Protein AF-A0A7V3RNM1-F1 (afdb_monomer)

Foldseek 3Di:
DDDDDDDDDDDDDDDDDDPPPPDDDDDDDDDDDDDDDDDDDDDDDDDDDDDDDDDDDDDDDDDDDDDDDDDDDDDDDDDDDDDDDDDDDDDDDDDDDPPPPCPVPPPCVVQADADPQRQKAKAFWAADPVVRWIKGQRDDQPDDDQLNRMATEDDDDDDPPDDGGFIKMFGFHFDPPVDSHSYTYTHTPDMDTDDD

pLDDT: mean 70.14, std 22.61, range [38.34, 98.62]

Mean predicted aligned error: 21.68 Å

Solvent-accessible surface area (backbone atoms only — not comparable to full-atom values): 13885 Å² total; per-residue (Å²): 139,84,81,90,78,89,78,88,77,91,80,87,79,91,81,85,78,83,81,81,79,84,83,79,84,91,79,81,90,81,88,83,91,84,82,86,80,90,79,89,84,86,87,87,83,89,86,87,87,86,82,87,91,79,88,82,88,78,87,82,77,87,79,84,81,83,80,88,78,89,77,80,78,86,81,81,84,82,80,82,84,89,80,85,84,87,82,93,78,92,87,76,86,73,79,84,66,82,67,80,79,75,74,69,74,67,61,70,70,82,48,35,37,65,45,99,83,43,46,31,41,22,11,38,29,39,68,41,79,91,76,74,40,42,32,36,38,27,42,60,94,89,54,91,44,100,35,63,28,33,32,31,58,38,84,70,80,85,56,94,85,67,54,67,74,38,31,31,41,36,33,37,38,62,52,65,77,87,56,89,50,61,52,39,44,27,43,46,76,46,77,45,78,53,78,132

Sequence (196 aa):
MRRFLLRLGTGGSLLTALLACGCQHDRCCRSKCYAPATVAKAAPPASSSRPTLAAETPVHVLEDRPSAASSPAPVVSTTAPSGPANPEWSAGSPPSLPGPHQDAQAPALDRFGHDPNYHWLMGILDYSRIQGAWLLRYVPFEENDRYGGCVTLVGFTPSTSLKPGQSVRVEGELIDPESRQLRPAFQVRNIRIVGS

Structure (mmCIF, N/CA/C/O 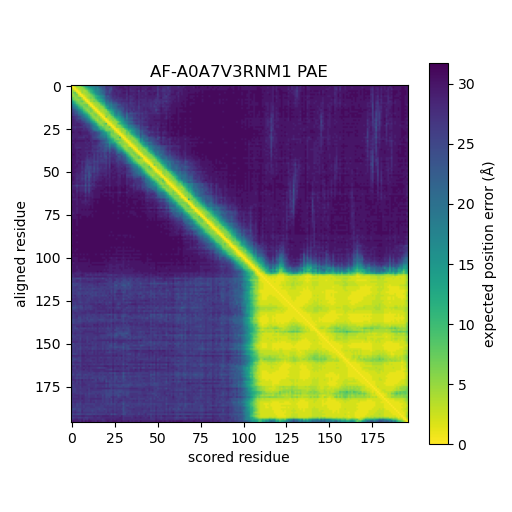backbone):
data_AF-A0A7V3RNM1-F1
#
_entry.id   AF-A0A7V3RNM1-F1
#
loop_
_atom_site.group_PDB
_atom_site.id
_atom_site.type_symbol
_atom_site.label_atom_id
_atom_site.label_alt_id
_atom_site.label_comp_id
_atom_site.label_asym_id
_atom_site.label_entity_id
_atom_site.label_seq_id
_atom_site.pdbx_PDB_ins_code
_atom_site.Cartn_x
_atom_site.Cartn_y
_atom_site.Cartn_z
_atom_site.occupancy
_atom_site.B_iso_or_equiv
_atom_site.auth_seq_id
_atom_site.auth_comp_id
_atom_site.auth_asym_id
_atom_site.auth_atom_id
_atom_site.pdbx_PDB_model_num
ATOM 1 N N . MET A 1 1 ? -48.626 1.963 0.327 1.00 41.72 1 MET A N 1
ATOM 2 C CA . MET A 1 1 ? -49.039 3.179 -0.416 1.00 41.72 1 MET A CA 1
ATOM 3 C C . MET A 1 1 ? -47.767 3.999 -0.607 1.00 41.72 1 MET A C 1
ATOM 5 O O . MET A 1 1 ? -47.144 4.268 0.397 1.00 41.72 1 MET A O 1
ATOM 9 N N . ARG A 1 2 ? -47.213 4.328 -1.772 1.00 45.28 2 ARG A N 1
ATOM 10 C CA . ARG A 1 2 ? -47.668 4.421 -3.161 1.00 45.28 2 ARG A CA 1
ATOM 11 C C . ARG A 1 2 ? -46.588 3.822 -4.079 1.00 45.28 2 ARG A C 1
ATOM 13 O O . ARG A 1 2 ? -45.415 3.796 -3.736 1.00 45.28 2 ARG A O 1
ATOM 20 N N . ARG A 1 3 ? -47.052 3.304 -5.211 1.00 43.59 3 ARG A N 1
ATOM 21 C CA . ARG A 1 3 ? -46.302 2.694 -6.316 1.00 43.59 3 ARG A CA 1
ATOM 22 C C . ARG A 1 3 ? -45.914 3.766 -7.355 1.00 43.59 3 ARG A C 1
ATOM 24 O O . ARG A 1 3 ? -46.482 4.853 -7.300 1.00 43.59 3 ARG A O 1
ATOM 31 N N . PHE A 1 4 ? -45.126 3.340 -8.358 1.00 43.44 4 PHE A N 1
ATOM 32 C CA . PHE A 1 4 ? -44.998 3.898 -9.725 1.00 43.44 4 PHE A CA 1
ATOM 33 C C . PHE A 1 4 ? -44.070 5.133 -9.858 1.00 43.44 4 PHE A C 1
ATOM 35 O O . PHE A 1 4 ? -44.213 6.077 -9.101 1.00 43.44 4 PHE A O 1
ATOM 42 N N . LEU A 1 5 ? -43.073 5.216 -10.755 1.00 53.66 5 LEU A N 1
ATOM 43 C CA . LEU A 1 5 ? -42.876 4.633 -12.091 1.00 53.66 5 LEU A CA 1
ATOM 44 C C . LEU A 1 5 ? -41.388 4.396 -12.418 1.00 53.66 5 LEU A C 1
ATOM 46 O O . LEU A 1 5 ? -40.521 5.187 -12.059 1.00 53.66 5 LEU A O 1
ATOM 50 N N . LEU A 1 6 ? -41.154 3.341 -13.202 1.00 48.25 6 LEU A N 1
ATOM 51 C CA . LEU A 1 6 ? -39.955 3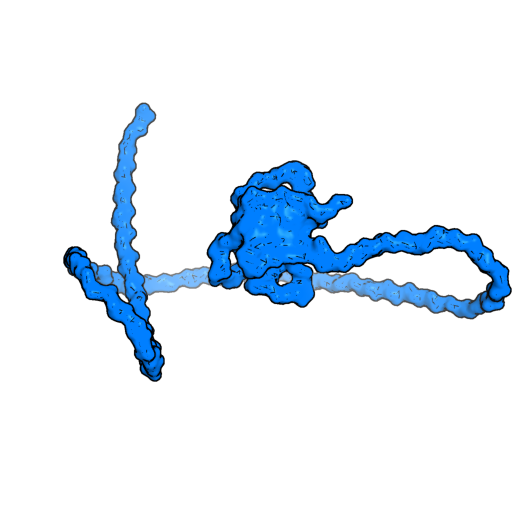.117 -14.001 1.00 48.25 6 LEU A CA 1
ATOM 52 C C . LEU A 1 6 ? -39.662 4.307 -14.930 1.00 48.25 6 LEU A C 1
ATOM 54 O O . LEU A 1 6 ? -40.573 4.814 -15.587 1.00 48.25 6 LEU A O 1
ATOM 58 N N . ARG A 1 7 ? -38.377 4.613 -15.129 1.00 48.81 7 ARG A N 1
ATOM 59 C CA . ARG A 1 7 ? -37.872 5.015 -16.447 1.00 48.81 7 ARG A CA 1
ATOM 60 C C . ARG A 1 7 ? -36.566 4.292 -16.753 1.00 48.81 7 ARG A C 1
ATOM 62 O O . ARG A 1 7 ? -35.533 4.556 -16.151 1.00 48.81 7 ARG A O 1
ATOM 69 N N . LEU A 1 8 ? -36.669 3.368 -17.708 1.00 49.03 8 LEU A N 1
ATOM 70 C CA . LEU A 1 8 ? -35.559 2.898 -18.520 1.00 49.03 8 LEU A CA 1
ATOM 71 C C . LEU A 1 8 ? -34.961 4.102 -19.259 1.00 49.03 8 LEU A C 1
ATOM 73 O O . LEU A 1 8 ? -35.694 4.877 -19.873 1.00 49.03 8 LEU A O 1
ATOM 77 N N . GLY A 1 9 ? -33.639 4.221 -19.217 1.00 43.94 9 GLY A N 1
ATOM 78 C CA . GLY A 1 9 ? -32.860 5.143 -20.035 1.00 43.94 9 GLY A CA 1
ATOM 79 C C . GLY A 1 9 ? -31.732 4.381 -20.713 1.00 43.94 9 GLY A C 1
ATOM 80 O O . GLY A 1 9 ? -30.590 4.432 -20.277 1.00 43.94 9 GLY A O 1
ATOM 81 N N . THR A 1 10 ? -32.073 3.626 -21.753 1.00 48.94 10 THR A N 1
ATOM 82 C CA . THR A 1 10 ? -31.135 3.130 -22.763 1.00 48.94 10 THR A CA 1
ATOM 83 C C . THR A 1 10 ? -30.496 4.321 -23.475 1.00 48.94 10 THR A C 1
ATOM 85 O O . THR A 1 10 ? -31.189 5.056 -24.173 1.00 48.94 10 THR A O 1
ATOM 88 N N . GLY A 1 11 ? -29.187 4.506 -23.309 1.00 43.88 11 GLY A N 1
ATOM 89 C CA . GLY A 1 11 ? -28.401 5.506 -24.029 1.00 43.88 11 GLY A CA 1
ATOM 90 C C . GLY A 1 11 ? -27.101 4.886 -24.514 1.00 43.88 11 GLY A C 1
ATOM 91 O O . GLY A 1 11 ? -26.111 4.875 -23.792 1.00 43.88 11 GLY A O 1
ATOM 92 N N . GLY A 1 12 ? -27.140 4.304 -25.713 1.00 45.62 12 GLY A N 1
ATOM 93 C CA . GLY A 1 12 ? -25.973 3.778 -26.409 1.00 45.62 12 GLY A CA 1
ATOM 94 C C . GLY A 1 12 ? -25.236 4.849 -27.215 1.00 45.62 12 GLY A C 1
ATOM 95 O O . GLY A 1 12 ? -25.855 5.780 -27.723 1.00 45.62 12 GLY A O 1
ATOM 96 N N . SER A 1 13 ? -23.921 4.663 -27.343 1.00 43.69 13 SER A N 1
ATOM 97 C CA . SER A 1 13 ? -23.036 4.973 -28.489 1.00 43.69 13 SER A CA 1
ATOM 98 C C . SER A 1 13 ? -21.603 5.000 -27.939 1.00 43.69 13 SER A C 1
ATOM 100 O O . SER A 1 13 ? -21.283 5.865 -27.136 1.00 43.69 13 SER A O 1
ATOM 102 N N . LEU A 1 14 ? -20.742 3.994 -28.130 1.00 50.12 14 LEU A N 1
ATOM 103 C CA . LEU A 1 14 ? -20.122 3.549 -29.388 1.00 50.12 14 LEU A CA 1
ATOM 104 C C . LEU A 1 14 ? -19.594 4.723 -30.224 1.00 50.12 14 LEU A C 1
ATOM 106 O O . LEU A 1 14 ? -20.293 5.252 -31.080 1.00 50.12 14 LEU A O 1
ATOM 110 N N . LEU A 1 15 ? -18.324 5.076 -30.001 1.00 48.88 15 LEU A N 1
ATOM 111 C CA . LEU A 1 15 ? -17.476 5.651 -31.041 1.00 48.88 15 LEU A CA 1
ATOM 112 C C . LEU A 1 15 ? -16.075 5.040 -30.971 1.00 48.88 15 LEU A C 1
ATOM 114 O O . LEU A 1 15 ? -15.208 5.389 -30.176 1.00 48.88 15 LEU A O 1
ATOM 118 N N . THR A 1 16 ? -15.962 4.047 -31.837 1.00 46.50 16 THR A N 1
ATOM 119 C CA . THR A 1 16 ? -14.815 3.327 -32.359 1.00 46.50 16 THR A CA 1
ATOM 120 C C . THR A 1 16 ? -13.693 4.280 -32.780 1.00 46.50 16 THR A C 1
ATOM 122 O O . THR A 1 16 ? -13.819 4.991 -33.775 1.00 46.50 16 THR A O 1
ATOM 125 N N . ALA A 1 17 ? -12.571 4.264 -32.060 1.00 52.72 17 ALA A N 1
ATOM 126 C CA . ALA A 1 17 ? -11.312 4.799 -32.567 1.00 52.72 17 ALA A CA 1
ATOM 127 C C . ALA A 1 17 ? -10.632 3.714 -33.415 1.00 52.72 17 ALA A C 1
ATOM 129 O O . ALA A 1 17 ? -10.288 2.638 -32.924 1.00 52.72 17 ALA A O 1
ATOM 130 N N . LEU A 1 18 ? -10.489 3.993 -34.709 1.00 51.34 18 LEU A N 1
ATOM 131 C CA . LEU A 1 18 ? -9.767 3.169 -35.671 1.00 51.34 18 LEU A CA 1
ATOM 132 C C . LEU A 1 18 ? -8.273 3.162 -35.317 1.00 51.34 18 LEU A C 1
ATOM 134 O O . LEU A 1 18 ? -7.573 4.149 -35.534 1.00 51.34 18 LEU A O 1
ATOM 138 N N . LEU A 1 19 ? -7.782 2.032 -34.801 1.00 50.75 19 LEU A N 1
ATOM 139 C CA . LEU A 1 19 ? -6.358 1.715 -34.814 1.00 50.75 19 LEU A CA 1
ATOM 140 C C . LEU A 1 19 ? -5.928 1.458 -36.264 1.00 50.75 19 LEU A C 1
ATOM 142 O O . LEU A 1 19 ? -6.180 0.390 -36.819 1.00 50.75 19 LEU A O 1
ATOM 146 N N . ALA A 1 20 ? -5.231 2.419 -36.863 1.00 46.47 20 ALA A N 1
ATOM 147 C CA . ALA A 1 20 ? -4.352 2.143 -37.990 1.00 46.47 20 ALA A CA 1
ATOM 148 C C . ALA A 1 20 ? -3.056 1.530 -37.437 1.00 46.47 20 ALA A C 1
ATOM 150 O O . ALA A 1 20 ? -2.146 2.229 -36.996 1.00 46.47 20 ALA A O 1
ATOM 151 N N . CYS A 1 21 ? -3.003 0.200 -37.410 1.00 38.34 21 CYS A N 1
ATOM 152 C CA . CYS A 1 21 ? -1.793 -0.554 -37.118 1.00 38.34 21 CYS A CA 1
ATOM 153 C C . CYS A 1 21 ? -0.909 -0.558 -38.375 1.00 38.34 21 CYS A C 1
ATOM 155 O O . CYS A 1 21 ? -1.099 -1.357 -39.290 1.00 38.34 21 CYS A O 1
ATOM 157 N N . GLY A 1 22 ? 0.032 0.382 -38.441 1.00 40.38 22 GLY A N 1
ATOM 158 C CA . GLY A 1 22 ? 1.125 0.357 -39.407 1.00 40.38 22 GLY A CA 1
ATOM 159 C C . GLY A 1 22 ? 2.206 -0.624 -38.958 1.00 40.38 22 GLY A C 1
ATOM 160 O O . GLY A 1 22 ? 3.227 -0.204 -38.426 1.00 40.38 22 GLY A O 1
ATOM 161 N N . CYS A 1 23 ? 1.991 -1.924 -39.163 1.00 45.34 23 CYS A N 1
ATOM 162 C CA . CYS A 1 23 ? 3.063 -2.918 -39.115 1.00 45.34 23 CYS A CA 1
ATOM 163 C C . CYS A 1 23 ? 3.576 -3.147 -40.540 1.00 45.34 23 CYS A C 1
ATOM 165 O O . CYS A 1 23 ? 3.007 -3.931 -41.296 1.00 45.34 23 CYS A O 1
ATOM 167 N N . GLN A 1 24 ? 4.649 -2.450 -40.908 1.00 58.34 24 GLN A N 1
ATOM 168 C CA . GLN A 1 24 ? 5.464 -2.779 -42.077 1.00 58.34 24 GLN A CA 1
ATOM 169 C C . GLN A 1 24 ? 6.865 -3.190 -41.622 1.00 58.34 24 GLN A C 1
ATOM 171 O O . GLN A 1 24 ? 7.434 -2.551 -40.739 1.00 58.34 24 GLN A O 1
ATOM 176 N N . HIS A 1 25 ? 7.395 -4.204 -42.314 1.00 48.12 25 HIS A N 1
ATOM 177 C CA . HIS A 1 25 ? 8.658 -4.935 -42.131 1.00 48.12 25 HIS A CA 1
ATOM 178 C C . HIS A 1 25 ? 8.507 -6.181 -41.247 1.00 48.12 25 HIS A C 1
ATOM 180 O O . HIS A 1 25 ? 8.558 -6.116 -40.026 1.00 48.12 25 HIS A O 1
ATOM 186 N N . ASP A 1 26 ? 8.111 -7.331 -41.800 1.00 45.38 26 ASP A N 1
ATOM 187 C CA . ASP A 1 26 ? 8.791 -8.131 -42.842 1.00 45.38 26 ASP A CA 1
ATOM 188 C C . ASP A 1 26 ? 10.141 -8.662 -42.341 1.00 45.38 26 ASP A C 1
ATOM 190 O O . ASP A 1 26 ? 11.185 -8.036 -42.520 1.00 45.38 26 ASP A O 1
ATOM 194 N N . ARG A 1 27 ? 10.088 -9.806 -41.643 1.00 49.00 27 ARG A N 1
ATOM 195 C CA . ARG A 1 27 ? 10.984 -10.947 -41.878 1.00 49.00 27 ARG A CA 1
ATOM 196 C C . ARG A 1 27 ? 10.607 -12.161 -41.025 1.00 49.00 27 ARG A C 1
ATOM 198 O O . ARG A 1 27 ? 10.573 -12.108 -39.804 1.00 49.00 27 ARG A O 1
ATOM 205 N N . CYS A 1 28 ? 10.448 -13.270 -41.743 1.00 48.62 28 CYS A N 1
ATOM 206 C CA . CYS A 1 28 ? 10.585 -14.665 -41.320 1.00 48.62 28 CYS A CA 1
ATOM 207 C C . CYS A 1 28 ? 9.537 -15.220 -40.344 1.00 48.62 28 CYS A C 1
ATOM 209 O O . CYS A 1 28 ? 9.661 -15.137 -39.132 1.00 48.62 28 CYS A O 1
ATOM 211 N N . CYS A 1 29 ? 8.462 -15.834 -40.846 1.00 49.53 29 CYS A N 1
ATOM 212 C CA . CYS A 1 29 ? 8.454 -17.228 -41.329 1.00 49.53 29 CYS A CA 1
ATOM 213 C C . CYS A 1 29 ? 9.118 -18.221 -40.359 1.00 49.53 29 CYS A C 1
ATOM 215 O O . CYS A 1 29 ? 10.329 -18.407 -40.410 1.00 49.53 29 CYS A O 1
ATOM 217 N N . ARG A 1 30 ? 8.317 -19.012 -39.637 1.00 48.28 30 ARG A N 1
ATOM 218 C CA . ARG A 1 30 ? 7.966 -20.369 -40.097 1.00 48.28 30 ARG A CA 1
ATOM 219 C C . ARG A 1 30 ? 7.044 -21.095 -39.113 1.00 48.28 30 ARG A C 1
ATOM 221 O O . ARG A 1 30 ? 7.393 -21.345 -37.971 1.00 48.28 30 ARG A O 1
ATOM 228 N N . SER A 1 31 ? 5.929 -21.549 -39.678 1.00 45.12 31 SER A N 1
ATOM 229 C CA . SER A 1 31 ? 5.393 -22.899 -39.493 1.00 45.12 31 SER A CA 1
ATOM 230 C C . SER A 1 31 ? 4.897 -23.300 -38.101 1.00 45.12 31 SER A C 1
ATOM 232 O O . SER A 1 31 ? 5.613 -23.952 -37.351 1.00 45.12 31 SER A O 1
ATOM 234 N N . LYS A 1 32 ? 3.581 -23.200 -37.889 1.00 47.34 32 LYS A N 1
ATOM 235 C CA . LYS A 1 32 ? 2.716 -24.361 -38.166 1.00 47.34 32 LYS A CA 1
ATOM 236 C C . LYS A 1 32 ? 1.246 -23.958 -38.231 1.00 47.34 32 LYS A C 1
ATOM 238 O O . LYS A 1 32 ? 0.677 -23.431 -37.286 1.00 47.34 32 LYS A O 1
ATOM 243 N N . CYS A 1 33 ? 0.665 -24.213 -39.393 1.00 45.38 33 CYS A N 1
ATOM 244 C CA . CYS A 1 33 ? -0.751 -24.105 -39.680 1.00 45.38 33 CYS A CA 1
ATOM 245 C C . CYS A 1 33 ? -1.537 -25.123 -38.845 1.00 45.38 33 CYS A C 1
ATOM 247 O O . CYS A 1 33 ? -1.190 -26.300 -38.871 1.00 45.38 33 CYS A O 1
ATOM 249 N N . TYR A 1 34 ? -2.620 -24.688 -38.203 1.00 44.62 34 TYR A N 1
ATOM 250 C CA . TYR A 1 34 ? -3.845 -25.479 -38.088 1.00 44.62 34 TYR A CA 1
ATOM 251 C C . TYR A 1 34 ? -5.043 -24.521 -38.000 1.00 44.62 34 TYR A C 1
ATOM 253 O O . TYR A 1 34 ? -5.247 -23.819 -37.017 1.00 44.62 34 TYR A O 1
ATOM 261 N N . ALA A 1 35 ? -5.802 -24.484 -39.086 1.00 43.47 35 ALA A N 1
ATOM 262 C CA . ALA A 1 35 ? -7.201 -24.074 -39.187 1.00 43.47 35 ALA A CA 1
ATOM 263 C C . ALA A 1 35 ? -7.881 -25.187 -40.023 1.00 43.47 35 ALA A C 1
ATOM 265 O O . ALA A 1 35 ? -7.138 -25.932 -40.676 1.00 43.47 35 ALA A O 1
ATOM 266 N N . PRO A 1 36 ? -9.221 -25.327 -40.091 1.00 61.25 36 PRO A N 1
ATOM 267 C CA . PRO A 1 36 ? -10.268 -24.353 -39.748 1.00 61.25 36 PRO A CA 1
ATOM 268 C C . PRO A 1 36 ? -11.412 -24.997 -38.906 1.00 61.25 36 PRO A C 1
ATOM 270 O O . PRO A 1 36 ? -11.316 -26.154 -38.520 1.00 61.25 36 PRO A O 1
ATOM 273 N N . ALA A 1 37 ? -12.470 -24.307 -38.470 1.00 46.19 37 ALA A N 1
ATOM 274 C CA . ALA A 1 37 ? -13.642 -24.008 -39.295 1.00 46.19 37 ALA A CA 1
ATOM 275 C C . ALA A 1 37 ? -14.649 -23.092 -38.556 1.00 46.19 37 ALA A C 1
ATOM 277 O O . ALA A 1 37 ? -15.153 -23.435 -37.495 1.00 46.19 37 ALA A O 1
ATOM 278 N N . THR A 1 38 ? -14.900 -21.930 -39.176 1.00 48.00 38 THR A N 1
ATOM 279 C CA . THR A 1 38 ? -16.204 -21.301 -39.504 1.00 48.00 38 THR A CA 1
ATOM 280 C C . THR A 1 38 ? -17.401 -21.392 -38.549 1.00 48.00 38 THR A C 1
ATOM 282 O O . THR A 1 38 ? -17.855 -22.478 -38.221 1.00 48.00 38 THR A O 1
ATOM 285 N N . VAL A 1 39 ? -18.037 -20.233 -38.306 1.00 49.66 39 VAL A N 1
ATOM 286 C CA . VAL A 1 39 ? -19.359 -19.780 -38.834 1.00 49.66 39 VAL A CA 1
ATOM 287 C C . VAL A 1 39 ? -19.640 -18.398 -38.189 1.00 49.66 39 VAL A C 1
ATOM 289 O O . VAL A 1 39 ? -19.562 -18.275 -36.976 1.00 49.66 39 VAL A O 1
ATOM 292 N N . ALA A 1 40 ? -19.623 -17.294 -38.960 1.00 48.41 40 ALA A N 1
ATOM 293 C CA . ALA A 1 40 ? -20.784 -16.510 -39.454 1.00 48.41 40 ALA A CA 1
ATOM 294 C C . ALA A 1 40 ? -21.611 -15.830 -38.323 1.00 48.41 40 ALA A C 1
ATOM 296 O O . ALA A 1 40 ? -21.797 -16.419 -37.277 1.00 48.41 40 ALA A O 1
ATOM 297 N N . LYS A 1 41 ? -22.232 -14.646 -38.413 1.00 42.59 41 LYS A N 1
ATOM 298 C CA . LYS A 1 41 ? -22.523 -13.664 -39.469 1.00 42.59 41 LYS A CA 1
ATOM 299 C C . LYS A 1 41 ? -23.336 -12.520 -38.808 1.00 42.59 41 LYS A C 1
ATOM 301 O O . LYS A 1 41 ? -24.047 -12.764 -37.843 1.00 42.59 41 LYS A O 1
ATOM 306 N N . ALA A 1 42 ? -23.310 -11.351 -39.456 1.00 42.22 42 ALA A N 1
ATOM 307 C CA . ALA A 1 42 ? -24.289 -10.247 -39.454 1.00 42.22 42 ALA A CA 1
ATOM 308 C C . ALA A 1 42 ? -24.147 -9.057 -38.479 1.00 42.22 42 ALA A C 1
ATOM 310 O O . ALA A 1 42 ? -24.090 -9.178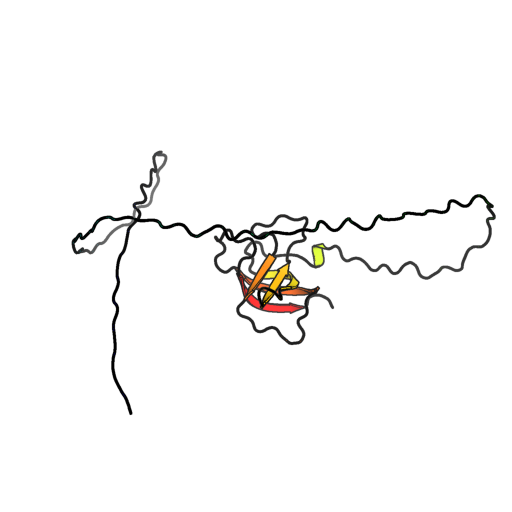 -37.262 1.00 42.22 42 ALA A O 1
ATOM 311 N N . ALA A 1 43 ? -24.172 -7.888 -39.130 1.00 47.66 43 ALA A N 1
ATOM 312 C CA . ALA A 1 43 ? -24.224 -6.513 -38.646 1.00 47.66 43 ALA A CA 1
ATOM 313 C C . ALA A 1 43 ? -25.657 -6.038 -38.321 1.00 47.66 43 ALA A C 1
ATOM 315 O O . ALA A 1 43 ? -26.626 -6.747 -38.604 1.00 47.66 43 ALA A O 1
ATOM 316 N N . PRO A 1 44 ? -25.796 -4.776 -37.874 1.00 61.19 44 PRO A N 1
ATOM 317 C CA . PRO A 1 44 ? -26.778 -3.877 -38.490 1.00 61.19 44 PRO A CA 1
ATOM 318 C C . PRO A 1 44 ? -26.238 -2.452 -38.794 1.00 61.19 44 PRO A C 1
ATOM 320 O O . PRO A 1 44 ? -25.121 -2.117 -38.392 1.00 61.19 44 PRO A O 1
ATOM 323 N N . PRO A 1 45 ? -27.003 -1.626 -39.547 1.00 55.25 45 PRO A N 1
ATOM 324 C CA . PRO A 1 45 ? -26.548 -0.367 -40.146 1.00 55.25 45 PRO A CA 1
ATOM 325 C C . PRO A 1 45 ? -26.874 0.921 -39.354 1.00 55.25 45 PRO A C 1
ATOM 327 O O . PRO A 1 45 ? -27.689 0.936 -38.439 1.00 55.25 45 PRO A O 1
ATOM 330 N N . ALA A 1 46 ? -26.197 1.985 -39.807 1.00 47.91 46 ALA A N 1
ATOM 331 C CA . ALA A 1 46 ? -26.338 3.442 -39.652 1.00 47.91 46 AL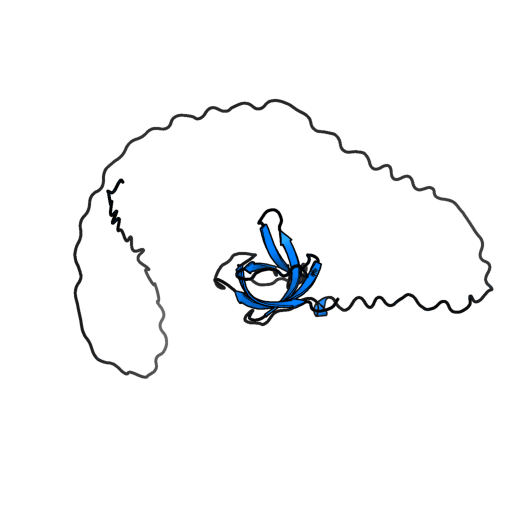A A CA 1
ATOM 332 C C . ALA A 1 46 ? -27.613 4.053 -39.025 1.00 47.91 46 ALA A C 1
ATOM 334 O O . ALA A 1 46 ? -28.720 3.657 -39.366 1.00 47.91 46 ALA A O 1
ATOM 335 N N . SER A 1 47 ? -27.459 5.183 -38.312 1.00 57.69 47 SER A N 1
ATOM 336 C CA . SER A 1 47 ? -27.980 6.477 -38.803 1.00 57.69 47 SER A CA 1
ATOM 337 C C . SER A 1 47 ? -27.477 7.690 -38.006 1.00 57.69 47 SER A C 1
ATOM 339 O O . SER A 1 47 ? -27.209 7.626 -36.812 1.00 57.69 47 SER A O 1
ATOM 341 N N . SER A 1 48 ? -27.355 8.790 -38.741 1.00 50.94 48 SER A N 1
ATOM 342 C CA . SER A 1 48 ? -26.808 10.104 -38.412 1.00 50.94 48 SER A CA 1
ATOM 343 C C . SER A 1 48 ? -27.873 11.028 -37.816 1.00 50.94 48 SER A C 1
ATOM 345 O O . SER A 1 48 ? -29.021 10.968 -38.249 1.00 50.94 48 SER A O 1
ATOM 347 N N . SER A 1 49 ? -27.499 11.929 -36.901 1.00 55.84 49 SER A N 1
ATOM 348 C CA . SER A 1 49 ? -28.182 13.217 -36.673 1.00 55.84 49 SER A CA 1
ATOM 349 C C . SER A 1 49 ? -27.305 14.161 -35.845 1.00 55.84 49 SER A C 1
ATOM 351 O O . SER A 1 49 ? -27.023 13.913 -34.676 1.00 55.84 49 SER A O 1
ATOM 353 N N . ARG A 1 50 ? -26.897 15.260 -36.479 1.00 50.12 50 ARG A N 1
ATOM 354 C CA . ARG A 1 50 ? -26.173 16.419 -35.940 1.00 50.12 50 ARG A CA 1
ATOM 355 C C . ARG A 1 50 ? -27.149 17.604 -35.871 1.00 50.12 50 ARG A C 1
ATOM 357 O O . ARG A 1 50 ? -27.912 17.778 -36.818 1.00 50.12 50 ARG A O 1
ATOM 364 N N . PRO A 1 51 ? -27.095 18.437 -34.823 1.00 55.53 51 PRO A N 1
ATOM 365 C CA . PRO A 1 51 ? -27.219 19.899 -34.991 1.00 55.53 51 PRO A CA 1
ATOM 366 C C . PRO A 1 51 ? -26.076 20.622 -34.233 1.00 55.53 51 PRO A C 1
ATOM 368 O O . PRO A 1 51 ? -25.712 20.211 -33.138 1.00 55.53 51 PRO A O 1
ATOM 371 N N . THR A 1 52 ? -25.282 21.514 -34.845 1.00 42.00 52 THR A N 1
ATOM 372 C CA . THR A 1 52 ? -25.521 22.961 -35.111 1.00 42.00 52 THR A CA 1
ATOM 373 C C . THR A 1 52 ? -25.649 23.765 -33.804 1.00 42.00 52 THR A C 1
ATOM 375 O O . THR A 1 52 ? -26.646 23.630 -33.114 1.00 42.00 52 THR A O 1
ATOM 378 N N . LEU A 1 53 ? -24.566 24.376 -33.301 1.00 47.84 53 LEU A N 1
ATOM 379 C CA . LEU A 1 53 ? -24.065 25.752 -33.546 1.00 47.84 53 LEU A CA 1
ATOM 380 C C . LEU A 1 53 ? -24.841 26.856 -32.790 1.00 47.84 53 LEU A C 1
ATOM 382 O O . LEU A 1 53 ? -25.960 27.168 -33.176 1.00 47.84 53 LEU A O 1
ATOM 386 N N . ALA A 1 54 ? -24.192 27.448 -31.776 1.00 46.28 54 ALA A N 1
ATOM 387 C CA . ALA A 1 54 ? -24.238 28.850 -31.293 1.00 46.28 54 ALA A CA 1
ATOM 388 C C . ALA A 1 54 ? -23.620 28.865 -29.872 1.00 46.28 54 ALA A C 1
ATOM 390 O O . ALA A 1 54 ? -23.965 28.011 -29.061 1.00 46.28 54 ALA A O 1
ATOM 391 N N . ALA A 1 55 ? -22.526 29.593 -29.606 1.00 46.91 55 ALA A N 1
ATOM 392 C CA . ALA A 1 55 ? -22.504 31.010 -29.194 1.00 46.91 55 ALA A CA 1
ATOM 393 C C . ALA A 1 55 ? -23.389 31.233 -27.945 1.00 46.91 55 ALA A C 1
ATOM 395 O O . ALA A 1 55 ? -24.541 30.834 -27.935 1.00 46.91 55 ALA A O 1
ATOM 396 N N . GLU A 1 56 ? -22.938 31.782 -26.824 1.00 49.12 56 GLU A N 1
ATOM 397 C CA . GLU A 1 56 ? -22.050 32.923 -26.635 1.00 49.12 56 GLU A CA 1
ATOM 398 C C . GLU A 1 56 ? -21.502 32.910 -25.196 1.00 49.12 56 GLU A C 1
ATOM 400 O O . GLU A 1 56 ? -22.130 32.401 -24.267 1.00 49.12 56 GLU A O 1
ATOM 405 N N . THR A 1 57 ? -20.326 33.499 -25.022 1.00 53.38 57 THR A N 1
ATOM 406 C CA . THR A 1 57 ? -19.685 33.816 -23.745 1.00 53.38 57 THR A CA 1
ATOM 407 C C . THR A 1 57 ? -20.437 34.943 -23.030 1.00 53.38 57 THR A C 1
ATOM 409 O O . THR A 1 57 ? -20.767 35.939 -23.670 1.00 53.38 57 THR A O 1
ATOM 412 N N . PRO A 1 58 ? -20.587 34.882 -21.696 1.00 51.94 58 PRO A N 1
ATOM 413 C CA . PRO A 1 58 ? -20.359 36.097 -20.915 1.00 51.94 58 PRO A CA 1
ATOM 414 C C . PRO A 1 58 ? -19.454 35.854 -19.699 1.00 51.94 58 PRO A C 1
ATOM 416 O O . PRO A 1 58 ? -19.779 35.107 -18.782 1.00 51.94 58 PRO A O 1
ATOM 419 N N . VAL A 1 59 ? -18.298 36.524 -19.743 1.00 51.50 59 VAL A N 1
ATOM 420 C CA . VAL A 1 59 ? -17.621 37.235 -18.643 1.00 51.50 59 VAL A CA 1
ATOM 421 C C . VAL A 1 59 ? -18.078 36.904 -17.215 1.00 51.50 59 VAL A C 1
ATOM 423 O O . VAL A 1 59 ? -19.058 37.456 -16.722 1.00 51.50 59 VAL A O 1
ATOM 426 N N . HIS A 1 60 ? -17.271 36.108 -16.505 1.00 53.91 60 HIS A N 1
ATOM 427 C CA . HIS A 1 60 ? -17.217 36.182 -15.048 1.00 53.91 60 HIS A CA 1
ATOM 428 C C . HIS A 1 60 ? -16.130 37.168 -14.620 1.00 53.91 60 HIS A C 1
ATOM 430 O O . HIS A 1 60 ? -14.958 37.060 -14.977 1.00 53.91 60 HIS A O 1
ATOM 436 N N . VAL A 1 61 ? -16.626 38.162 -13.896 1.00 52.41 61 VAL A N 1
ATOM 437 C CA . VAL A 1 61 ? -15.989 39.334 -13.313 1.00 52.41 61 VAL A CA 1
ATOM 438 C C . VAL A 1 61 ? -14.786 38.948 -12.448 1.00 52.41 61 VAL A C 1
ATOM 440 O O . VAL A 1 61 ? -14.865 38.024 -11.640 1.00 52.41 61 VAL A O 1
ATOM 443 N N . LEU A 1 62 ? -13.679 39.680 -12.627 1.00 51.69 62 LEU A N 1
ATOM 444 C CA . LEU A 1 62 ? -12.588 39.748 -11.658 1.00 51.69 62 LEU A CA 1
ATOM 445 C C . LEU A 1 62 ? -13.150 40.292 -10.339 1.00 51.69 62 LEU A C 1
ATOM 447 O O . LEU A 1 62 ? -13.444 41.482 -10.254 1.00 51.69 62 LEU A O 1
ATOM 451 N N . GLU A 1 63 ? -13.261 39.444 -9.318 1.00 51.91 63 GLU A N 1
ATOM 452 C CA . GLU A 1 63 ? -13.378 39.921 -7.942 1.00 51.91 63 GLU A CA 1
ATOM 453 C C . GLU A 1 63 ? -11.961 40.163 -7.407 1.00 51.91 63 GLU A C 1
ATOM 455 O O . GLU A 1 63 ? -11.178 39.244 -7.144 1.00 51.91 63 GLU A O 1
ATOM 460 N N . ASP A 1 64 ? -11.644 41.448 -7.332 1.00 42.84 64 ASP A N 1
ATOM 461 C CA . ASP A 1 64 ? -10.472 42.053 -6.726 1.00 42.84 64 ASP A CA 1
ATOM 462 C C . ASP A 1 64 ? -10.362 41.625 -5.251 1.00 42.84 64 ASP A C 1
ATOM 464 O O . ASP A 1 64 ? -11.235 41.919 -4.432 1.00 42.84 64 ASP A O 1
ATOM 468 N N . ARG A 1 65 ? -9.292 40.904 -4.895 1.00 57.12 65 ARG A N 1
ATOM 469 C CA . ARG A 1 65 ? -8.903 40.706 -3.494 1.00 57.12 65 ARG A CA 1
ATOM 470 C C . ARG A 1 65 ? -7.729 41.631 -3.190 1.00 57.12 65 ARG A C 1
ATOM 472 O O . ARG A 1 65 ? -6.590 41.262 -3.489 1.00 57.12 65 ARG A O 1
ATOM 479 N N . PRO A 1 66 ? -7.957 42.783 -2.547 1.00 51.06 66 PRO A N 1
ATOM 480 C CA . PRO A 1 66 ? -6.867 43.573 -2.030 1.00 51.06 66 PRO A CA 1
ATOM 481 C C . PRO A 1 66 ? -6.392 43.028 -0.681 1.00 51.06 66 PRO A C 1
ATOM 483 O O . PRO A 1 66 ? -7.143 42.467 0.118 1.00 51.06 66 PRO A O 1
ATOM 486 N N . SER A 1 67 ? -5.131 43.354 -0.415 1.00 49.06 67 SER A N 1
ATOM 487 C CA . SER A 1 67 ? -4.567 43.597 0.911 1.00 49.06 67 SER A CA 1
ATOM 488 C C . SER A 1 67 ? -3.747 42.470 1.547 1.00 49.06 67 SER A C 1
ATOM 490 O O . SER A 1 67 ? -4.240 41.564 2.213 1.00 49.06 67 SER A O 1
ATOM 492 N N . ALA A 1 68 ? -2.440 42.619 1.313 1.00 46.28 68 ALA A N 1
ATOM 493 C CA . ALA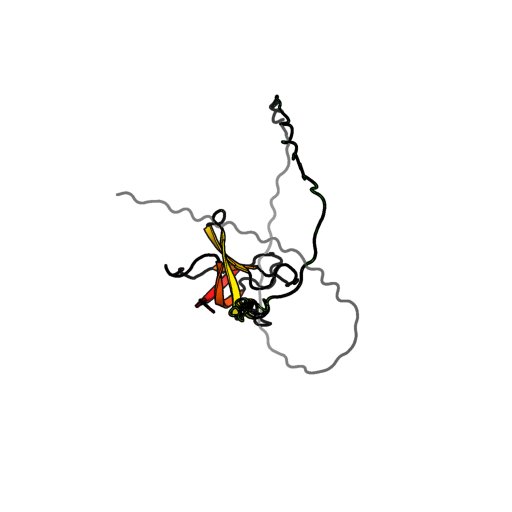 A 1 68 ? -1.428 42.862 2.339 1.00 46.28 68 ALA A CA 1
ATOM 494 C C . ALA A 1 68 ? -1.343 41.870 3.509 1.00 46.28 68 ALA A C 1
ATOM 496 O O . ALA A 1 68 ? -2.165 41.859 4.415 1.00 46.28 68 ALA A O 1
ATOM 497 N N . ALA A 1 69 ? -0.226 41.152 3.588 1.00 51.62 69 ALA A N 1
ATOM 498 C CA . ALA A 1 69 ? 0.950 41.651 4.304 1.00 51.62 69 ALA A CA 1
ATOM 499 C C . ALA A 1 69 ? 1.997 40.532 4.354 1.00 51.62 69 ALA A C 1
ATOM 501 O O . ALA A 1 69 ? 1.798 39.490 4.976 1.00 51.62 69 ALA A O 1
ATOM 502 N N . SER A 1 70 ? 3.122 40.760 3.681 1.00 50.81 70 SER A N 1
ATOM 503 C CA . SER A 1 70 ? 4.331 39.963 3.842 1.00 50.81 70 SER A CA 1
ATOM 504 C C . SER A 1 70 ? 4.804 40.077 5.288 1.00 50.81 70 SER A C 1
ATOM 506 O O . SER A 1 70 ? 5.217 41.149 5.724 1.00 50.81 70 SER A O 1
ATOM 508 N N . SER A 1 71 ? 4.735 38.980 6.037 1.00 57.59 71 SER A N 1
ATOM 509 C CA . SER A 1 71 ? 5.337 38.894 7.364 1.00 57.59 71 SER A CA 1
ATOM 510 C C . SER A 1 71 ? 6.850 38.686 7.203 1.00 57.59 71 SER A C 1
ATOM 512 O O . SER A 1 71 ? 7.245 37.711 6.558 1.00 57.59 71 SER A O 1
ATOM 514 N N . PRO A 1 72 ? 7.716 39.563 7.740 1.00 55.44 72 PRO A N 1
ATOM 515 C CA . PRO A 1 72 ? 9.155 39.329 7.731 1.00 55.44 72 PRO A CA 1
ATOM 516 C C . PRO A 1 72 ? 9.525 38.178 8.678 1.00 55.44 72 PRO A C 1
ATOM 518 O O . PRO A 1 72 ? 8.966 38.031 9.766 1.00 55.44 72 PRO A O 1
ATOM 521 N N . ALA A 1 73 ? 10.460 37.346 8.219 1.00 60.59 73 ALA A N 1
ATOM 522 C CA . ALA A 1 73 ? 10.991 36.183 8.918 1.00 60.59 73 ALA A CA 1
ATOM 523 C C . ALA A 1 73 ? 11.668 36.556 10.254 1.00 60.59 73 ALA A C 1
ATOM 525 O O . ALA A 1 73 ? 12.327 37.597 10.330 1.00 60.59 73 ALA A O 1
ATOM 526 N N . PRO A 1 74 ? 11.587 35.705 11.295 1.00 63.31 74 PRO A N 1
ATOM 527 C CA . PRO A 1 74 ? 12.416 35.866 12.479 1.00 63.31 74 PRO A CA 1
ATOM 528 C C . PRO A 1 74 ? 13.879 35.548 12.139 1.00 63.31 74 PRO A C 1
ATOM 530 O O . PRO A 1 74 ? 14.229 34.443 11.727 1.00 63.31 74 PRO A O 1
ATOM 533 N N . VAL A 1 75 ? 14.728 36.558 12.311 1.00 62.09 75 VAL A N 1
ATOM 534 C CA . VAL A 1 75 ? 16.190 36.475 12.274 1.00 62.09 75 VAL A CA 1
ATOM 535 C C . VAL A 1 75 ? 16.698 35.478 13.318 1.00 62.09 75 VAL A C 1
ATOM 537 O O . VAL A 1 75 ? 16.422 35.599 14.510 1.00 62.09 75 VAL A O 1
ATOM 540 N N . VAL A 1 76 ? 17.456 34.489 12.848 1.00 53.22 76 VAL A N 1
ATOM 541 C CA . VAL A 1 76 ? 18.185 33.523 13.672 1.00 53.22 76 VAL A CA 1
ATOM 542 C C . VAL A 1 76 ? 19.397 34.229 14.281 1.00 53.22 76 VAL A C 1
ATOM 544 O O . VAL A 1 76 ? 20.396 34.459 13.602 1.00 53.22 76 VAL A O 1
ATOM 547 N N . SER A 1 77 ? 19.326 34.561 15.567 1.00 58.00 77 SER A N 1
ATOM 548 C CA . SER A 1 77 ? 20.495 35.000 16.333 1.00 58.00 77 SER A CA 1
ATOM 549 C C . SER A 1 77 ? 21.320 33.781 16.737 1.00 58.00 77 SER A C 1
ATOM 551 O O . SER A 1 77 ? 21.016 33.098 17.712 1.00 58.00 77 SER A O 1
ATOM 553 N N . THR A 1 78 ? 22.364 33.500 15.957 1.00 48.47 78 THR A N 1
ATOM 554 C CA . THR A 1 78 ? 23.450 32.597 16.352 1.00 48.47 78 THR A CA 1
ATOM 555 C C . THR A 1 78 ? 24.442 33.400 17.182 1.00 48.47 78 THR A C 1
ATOM 557 O O . THR A 1 78 ? 25.173 34.225 16.639 1.00 48.47 78 THR A O 1
ATOM 560 N N . THR A 1 79 ? 24.478 33.159 18.490 1.00 49.19 79 THR A N 1
ATOM 561 C CA . THR A 1 79 ? 25.501 33.728 19.374 1.00 49.19 79 THR A CA 1
ATOM 562 C C . THR A 1 79 ? 26.316 32.583 19.959 1.00 49.19 79 THR A C 1
ATOM 564 O O . THR A 1 79 ? 25.880 31.900 20.882 1.00 49.19 79 THR A O 1
ATOM 567 N N . ALA A 1 80 ? 27.494 32.354 19.384 1.00 56.59 80 ALA A N 1
ATOM 568 C CA . ALA A 1 80 ? 28.520 31.482 19.938 1.00 56.59 80 ALA A CA 1
ATOM 569 C C . ALA A 1 80 ? 29.413 32.295 20.892 1.00 56.59 80 ALA A C 1
ATOM 571 O O . ALA A 1 80 ? 29.923 33.340 20.482 1.00 56.59 80 ALA A O 1
ATOM 572 N N . PRO A 1 81 ? 29.655 31.839 22.130 1.00 61.75 81 PRO A N 1
ATOM 573 C CA . PRO A 1 81 ? 30.772 32.316 22.927 1.00 61.75 81 PRO A CA 1
ATOM 574 C C . PRO A 1 81 ? 31.976 31.383 22.756 1.00 61.75 81 PRO A C 1
ATOM 576 O O . PRO A 1 81 ? 31.963 30.229 23.182 1.00 61.75 81 PRO A O 1
ATOM 579 N N . SER A 1 82 ? 33.034 31.920 22.152 1.00 48.62 82 SER A N 1
ATOM 580 C CA . SER A 1 82 ? 34.389 31.371 22.205 1.00 48.62 82 SER A CA 1
ATOM 581 C C . SER A 1 82 ? 34.988 31.636 23.590 1.00 48.62 82 SER A C 1
ATOM 583 O O . SER A 1 82 ? 35.099 32.790 23.999 1.00 48.62 82 SER A O 1
ATOM 585 N N . GLY A 1 83 ? 35.392 30.582 24.300 1.00 49.00 83 GLY A N 1
ATOM 586 C CA . GLY A 1 83 ? 36.166 30.655 25.545 1.00 49.00 83 GLY A CA 1
ATOM 587 C C . GLY A 1 83 ? 37.534 29.971 25.381 1.00 49.00 83 GLY A C 1
ATOM 588 O O . GLY A 1 83 ? 37.585 28.927 24.726 1.00 49.00 83 GLY A O 1
ATOM 589 N N . PRO A 1 84 ? 38.639 30.530 25.920 1.00 57.31 84 PRO A N 1
ATOM 590 C CA . PRO A 1 84 ? 39.988 30.015 25.693 1.00 57.31 84 PRO A CA 1
ATOM 591 C C . PRO A 1 84 ? 40.525 29.092 26.811 1.00 57.31 84 PRO A C 1
ATOM 593 O O . PRO A 1 84 ? 40.262 29.301 27.988 1.00 57.31 84 PRO A O 1
ATOM 596 N N . ALA A 1 85 ? 41.378 28.157 26.371 1.00 47.59 85 ALA A N 1
ATOM 597 C CA . ALA A 1 85 ? 42.623 27.644 26.972 1.00 47.59 85 ALA A CA 1
ATOM 598 C C . ALA A 1 85 ? 42.653 26.828 28.299 1.00 47.59 85 ALA A C 1
ATOM 600 O O . ALA A 1 85 ? 42.606 27.389 29.387 1.00 47.59 85 ALA A O 1
ATOM 601 N N . ASN A 1 86 ? 43.034 25.543 28.116 1.00 49.91 86 ASN A N 1
ATOM 602 C CA . ASN A 1 86 ? 43.987 24.693 28.882 1.00 49.91 86 ASN A CA 1
ATOM 603 C C . ASN A 1 86 ? 43.618 24.189 30.308 1.00 49.91 86 ASN A C 1
ATOM 605 O O . ASN A 1 86 ? 42.811 24.833 30.966 1.00 49.91 86 ASN A O 1
ATOM 609 N N . PRO A 1 87 ? 44.233 23.100 30.854 1.00 52.88 87 PRO A N 1
ATOM 610 C CA . PRO A 1 87 ? 45.341 22.280 30.345 1.00 52.88 87 PRO A CA 1
ATOM 611 C C . PRO A 1 87 ? 45.149 20.746 30.352 1.00 52.88 87 PRO A C 1
ATOM 613 O O . PRO A 1 87 ? 44.289 20.168 31.009 1.00 52.88 87 PRO A O 1
ATOM 616 N N . GLU A 1 88 ? 46.051 20.115 29.608 1.00 60.19 88 GLU A N 1
ATOM 617 C CA . GLU A 1 88 ? 46.425 18.703 29.600 1.00 60.19 88 GLU A CA 1
ATOM 618 C C . GLU A 1 88 ? 46.854 18.195 30.993 1.00 60.19 88 GLU A C 1
ATOM 620 O O . GLU A 1 88 ? 47.788 18.721 31.596 1.00 60.19 88 GLU A O 1
ATOM 625 N N . TRP A 1 89 ? 46.195 17.142 31.491 1.00 45.12 89 TRP A N 1
ATOM 626 C CA . TRP A 1 89 ? 46.747 16.247 32.514 1.00 45.12 89 TRP A CA 1
ATOM 627 C C . TRP A 1 89 ? 46.196 14.830 32.320 1.00 45.12 89 TRP A C 1
ATOM 629 O O . TRP A 1 89 ? 45.039 14.530 32.612 1.00 45.12 89 TRP A O 1
ATOM 639 N N . SER A 1 90 ? 47.052 13.953 31.802 1.00 52.69 90 SER A N 1
ATOM 640 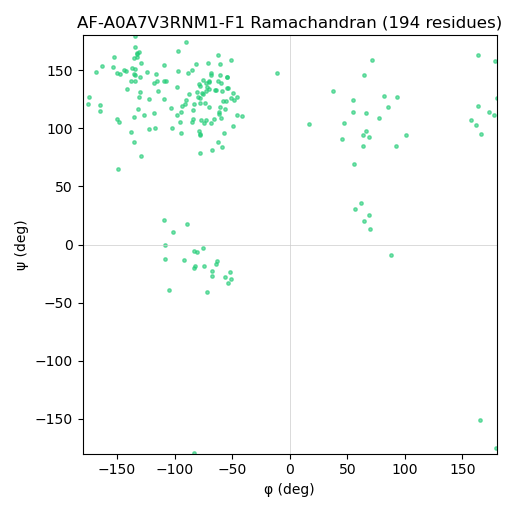C CA . SER A 1 90 ? 46.838 12.507 31.779 1.00 52.69 90 SER A CA 1
ATOM 641 C C . SER A 1 90 ? 47.001 11.929 33.184 1.00 52.69 90 SER A C 1
ATOM 643 O O . SER A 1 90 ? 48.010 12.201 33.825 1.00 52.69 90 SER A O 1
ATOM 645 N N . ALA A 1 91 ? 46.055 11.095 33.625 1.00 53.34 91 ALA A N 1
ATOM 646 C CA . ALA A 1 91 ? 46.284 9.815 34.317 1.00 53.34 91 ALA A CA 1
ATOM 647 C C . ALA A 1 91 ? 45.048 9.423 35.136 1.00 53.34 91 ALA A C 1
ATOM 649 O O . ALA A 1 91 ? 44.778 9.961 36.205 1.00 53.34 91 ALA A O 1
ATOM 650 N N . GLY A 1 92 ? 44.328 8.424 34.638 1.00 39.22 92 GLY A N 1
ATOM 651 C CA . GLY A 1 92 ? 43.251 7.761 35.356 1.00 39.22 92 GLY A CA 1
ATOM 652 C C . GLY A 1 92 ? 42.460 6.928 34.370 1.00 39.22 92 GLY A C 1
ATOM 653 O O . GLY A 1 92 ? 41.605 7.458 33.672 1.00 39.22 92 GLY A O 1
ATOM 654 N N . SER A 1 93 ? 42.785 5.640 34.254 1.00 58.81 93 SER A N 1
ATOM 655 C CA . SER A 1 93 ? 41.939 4.710 33.501 1.00 58.81 93 SER A CA 1
ATOM 656 C C . SER A 1 93 ? 40.559 4.685 34.166 1.00 58.81 93 SER A C 1
ATOM 658 O O . SER A 1 93 ? 40.491 4.321 35.343 1.00 58.81 93 SER A O 1
ATOM 660 N N . PRO A 1 94 ? 39.469 5.077 33.483 1.00 60.19 94 PRO A N 1
ATOM 661 C CA . PRO A 1 94 ? 38.143 4.871 34.032 1.00 60.19 94 PRO A CA 1
ATOM 662 C C . PRO A 1 94 ? 37.841 3.363 34.051 1.00 60.19 94 PRO A C 1
ATOM 664 O O . PRO A 1 94 ? 38.289 2.637 33.156 1.00 60.19 94 PRO A O 1
ATOM 667 N N . PRO A 1 95 ? 37.090 2.866 35.049 1.00 55.66 95 PRO A N 1
ATOM 668 C CA . PRO A 1 95 ? 36.565 1.508 35.009 1.00 55.66 95 PRO A CA 1
ATOM 669 C C . PRO A 1 95 ? 35.774 1.341 33.711 1.00 55.66 95 PRO A C 1
ATOM 671 O O . PRO A 1 95 ? 35.022 2.239 33.333 1.00 55.66 95 PRO A 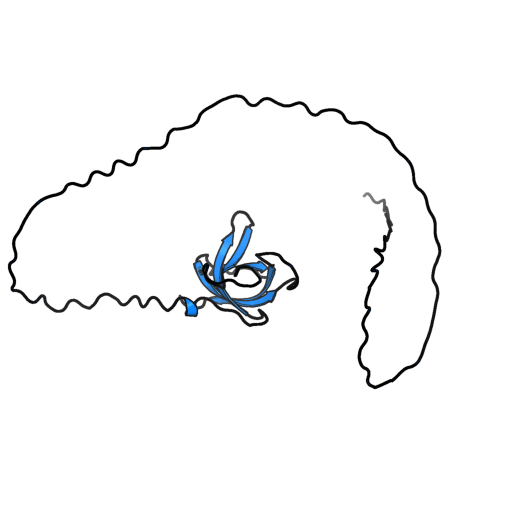O 1
ATOM 674 N N . SER A 1 96 ? 35.988 0.225 33.012 1.00 54.41 96 SER A N 1
ATOM 675 C CA . SER A 1 96 ? 35.317 -0.104 31.756 1.00 54.41 96 SER A CA 1
ATOM 676 C C . SER A 1 96 ? 33.809 0.092 31.900 1.00 54.41 96 SER A C 1
ATOM 678 O O . SER A 1 96 ? 33.115 -0.727 32.501 1.00 54.41 96 SER A O 1
ATOM 680 N N . LEU A 1 97 ? 33.314 1.208 31.366 1.00 60.66 97 LEU A N 1
ATOM 681 C CA . LEU A 1 97 ? 31.892 1.430 31.180 1.00 60.66 97 LEU A CA 1
ATOM 682 C C . LEU A 1 97 ? 31.382 0.316 30.254 1.00 60.66 97 LEU A C 1
ATOM 684 O O . LEU A 1 97 ? 32.082 -0.020 29.290 1.00 60.66 97 LEU A O 1
ATOM 688 N N . PRO A 1 98 ? 30.200 -0.274 30.515 1.00 55.62 98 PRO A N 1
ATOM 689 C CA . PRO A 1 98 ? 29.542 -1.099 29.514 1.00 55.62 98 PRO A CA 1
ATOM 690 C C . PRO A 1 98 ? 29.481 -0.276 28.227 1.00 55.62 98 PRO A C 1
ATOM 692 O O . PRO A 1 98 ? 29.092 0.894 28.252 1.00 55.62 98 PRO A O 1
ATOM 695 N N . GLY A 1 99 ? 29.998 -0.863 27.144 1.00 49.47 99 GLY A N 1
ATOM 696 C CA . GLY A 1 99 ? 30.159 -0.187 25.865 1.00 49.47 99 GLY A CA 1
ATOM 697 C C . GLY A 1 99 ? 28.859 0.479 25.414 1.00 49.47 99 GLY A C 1
ATOM 698 O O . GLY A 1 99 ? 27.782 0.088 25.876 1.00 49.47 99 GLY A O 1
ATOM 699 N N . PRO A 1 100 ? 28.943 1.481 24.520 1.00 55.50 100 PRO A N 1
ATOM 700 C CA . PRO A 1 100 ? 27.754 2.076 23.934 1.00 55.50 100 PRO A CA 1
ATOM 701 C C . PRO A 1 100 ? 26.869 0.933 23.464 1.00 55.50 100 PRO A C 1
ATOM 703 O O . PRO A 1 100 ? 27.345 0.045 22.750 1.00 55.50 100 PRO A O 1
ATOM 706 N N . HIS A 1 101 ? 25.626 0.926 23.953 1.00 52.16 101 HIS A N 1
ATOM 707 C CA . HIS A 1 101 ? 24.576 0.076 23.432 1.00 52.16 101 HIS A CA 1
ATOM 708 C C . HIS A 1 101 ? 24.725 0.110 21.918 1.00 52.16 101 HIS A C 1
ATOM 710 O O . HIS A 1 101 ? 24.535 1.148 21.282 1.00 52.16 101 HIS A O 1
ATOM 716 N N . GLN A 1 102 ? 25.151 -1.017 21.353 1.00 49.94 102 GLN A N 1
ATOM 717 C CA . GLN A 1 102 ? 24.916 -1.281 19.957 1.00 49.94 102 GLN A CA 1
ATOM 718 C C . GLN A 1 102 ? 23.404 -1.450 19.881 1.00 49.94 102 GLN A C 1
ATOM 720 O O . GLN A 1 102 ? 22.891 -2.566 19.884 1.00 49.94 102 GLN A O 1
ATOM 725 N N . ASP A 1 103 ? 22.687 -0.327 19.835 1.00 46.72 103 ASP A N 1
ATOM 726 C CA . ASP A 1 103 ? 21.493 -0.247 19.022 1.00 46.72 103 ASP A CA 1
ATOM 727 C C . ASP A 1 103 ? 22.007 -0.549 17.622 1.00 46.72 103 ASP A C 1
ATOM 729 O O . ASP A 1 103 ? 22.439 0.328 16.871 1.00 46.72 103 ASP A O 1
ATOM 733 N N . ALA A 1 104 ? 22.116 -1.849 17.345 1.00 52.84 104 ALA A N 1
ATOM 734 C CA . ALA A 1 104 ? 22.376 -2.383 16.041 1.00 52.84 104 ALA A CA 1
ATOM 735 C C . ALA A 1 104 ? 21.239 -1.821 15.208 1.00 52.84 104 ALA A C 1
ATOM 737 O O . ALA A 1 104 ? 20.109 -2.311 15.243 1.00 52.84 104 ALA A O 1
ATOM 738 N N . GLN A 1 105 ? 21.524 -0.710 14.536 1.00 47.84 105 GLN A N 1
ATOM 739 C CA . GLN A 1 105 ? 20.695 -0.184 13.486 1.00 47.84 105 GLN A CA 1
ATOM 740 C C . GLN A 1 105 ? 20.719 -1.281 12.437 1.00 47.84 105 GLN A C 1
ATOM 742 O O . GLN A 1 105 ? 21.634 -1.348 11.616 1.00 47.84 105 GLN A O 1
ATOM 747 N N . ALA A 1 106 ? 19.778 -2.222 12.582 1.00 51.88 106 ALA A N 1
ATOM 748 C CA . ALA A 1 106 ? 19.578 -3.310 11.654 1.00 51.88 106 ALA A CA 1
ATOM 749 C C . ALA A 1 106 ? 19.621 -2.669 10.267 1.00 51.88 106 ALA A C 1
ATOM 751 O O . ALA A 1 106 ? 18.967 -1.631 10.080 1.00 51.88 106 ALA A O 1
ATOM 752 N N . PRO A 1 107 ? 20.459 -3.182 9.351 1.00 54.69 107 PRO A N 1
ATOM 753 C CA . PRO A 1 107 ? 20.624 -2.564 8.048 1.00 54.69 107 PRO A CA 1
ATOM 754 C C . PRO A 1 107 ? 19.230 -2.327 7.468 1.00 54.69 107 PRO A C 1
ATOM 756 O O . PRO A 1 107 ? 18.391 -3.221 7.521 1.00 54.69 107 PRO A O 1
ATOM 759 N N . ALA A 1 108 ? 18.955 -1.111 6.981 1.00 56.03 108 ALA A N 1
ATOM 760 C CA . ALA A 1 108 ? 17.613 -0.695 6.550 1.00 56.03 108 ALA A CA 1
ATOM 761 C C . ALA A 1 108 ? 16.961 -1.681 5.555 1.00 56.03 108 ALA A C 1
ATOM 763 O O . ALA A 1 108 ? 15.740 -1.778 5.495 1.00 56.03 108 ALA A O 1
ATOM 764 N N . LEU A 1 109 ? 17.786 -2.462 4.852 1.00 58.97 109 LEU A N 1
ATOM 765 C CA . LEU A 1 109 ? 17.417 -3.605 4.017 1.00 58.97 109 LEU A CA 1
ATOM 766 C C . LEU A 1 109 ? 16.521 -4.648 4.700 1.00 58.97 109 LEU A C 1
ATOM 768 O O . LEU A 1 109 ? 15.725 -5.272 4.015 1.00 58.97 109 LEU A O 1
ATOM 772 N N . ASP A 1 110 ? 16.596 -4.829 6.018 1.00 77.62 110 ASP A N 1
ATOM 773 C CA . ASP A 1 110 ? 15.797 -5.854 6.707 1.00 77.62 110 ASP A CA 1
ATOM 774 C C . ASP A 1 110 ? 14.342 -5.410 6.966 1.00 77.62 110 ASP A C 1
ATOM 776 O O . ASP A 1 110 ? 13.507 -6.189 7.418 1.00 77.62 110 ASP A O 1
ATOM 780 N N . ARG A 1 111 ? 14.011 -4.141 6.680 1.00 89.62 111 ARG A N 1
ATOM 781 C CA . ARG A 1 111 ? 12.667 -3.565 6.888 1.00 89.62 111 ARG A CA 1
ATOM 782 C C . ARG A 1 111 ? 11.900 -3.307 5.594 1.00 89.62 111 ARG A C 1
ATOM 784 O O . ARG A 1 111 ? 10.702 -3.046 5.655 1.00 89.62 111 ARG A O 1
ATOM 791 N N . PHE A 1 112 ? 12.574 -3.367 4.448 1.00 95.38 112 PHE A N 1
ATOM 792 C CA . PHE A 1 112 ? 12.012 -3.072 3.133 1.00 95.38 112 PHE A CA 1
ATOM 793 C C . PHE A 1 112 ? 12.204 -4.262 2.196 1.00 95.38 112 PHE A C 1
ATOM 795 O O . PHE A 1 112 ? 13.172 -5.006 2.312 1.00 95.38 112 PHE A O 1
ATOM 802 N N . GLY A 1 113 ? 11.281 -4.455 1.263 1.00 95.25 113 GLY A N 1
ATOM 803 C CA . GLY A 1 113 ? 11.417 -5.485 0.244 1.00 95.25 113 GLY A CA 1
ATOM 804 C C . GLY A 1 113 ? 10.108 -5.804 -0.452 1.00 95.25 113 GLY A C 1
ATOM 805 O O . GLY A 1 113 ? 9.019 -5.506 0.038 1.00 95.25 113 GLY A O 1
ATOM 806 N N . HIS A 1 114 ? 10.209 -6.452 -1.603 1.00 96.88 114 HIS A N 1
ATOM 807 C CA . HIS A 1 114 ? 9.053 -6.937 -2.337 1.00 96.88 114 HIS A CA 1
ATOM 808 C C . HIS A 1 114 ? 9.411 -8.151 -3.192 1.00 96.88 114 HIS A C 1
ATOM 810 O O . HIS A 1 114 ? 10.573 -8.401 -3.514 1.00 96.88 114 HIS A O 1
ATOM 816 N N . ASP A 1 115 ? 8.385 -8.898 -3.582 1.00 96.31 115 ASP A N 1
ATOM 817 C CA . ASP A 1 115 ? 8.497 -9.892 -4.646 1.00 96.31 115 ASP A CA 1
ATOM 818 C C . ASP A 1 115 ? 8.726 -9.211 -6.009 1.00 96.31 115 ASP A C 1
ATOM 820 O O . ASP A 1 115 ? 8.139 -8.150 -6.245 1.00 96.31 115 ASP A O 1
ATOM 824 N N . PRO A 1 116 ? 9.462 -9.817 -6.960 1.00 94.56 116 PRO A N 1
ATOM 825 C CA . PRO A 1 116 ? 9.568 -9.294 -8.327 1.00 94.56 116 PRO A CA 1
ATOM 826 C C . PRO A 1 116 ? 8.216 -9.105 -9.036 1.00 94.56 116 PRO A C 1
ATOM 828 O O . PRO A 1 116 ? 8.089 -8.225 -9.883 1.00 94.56 116 PRO A O 1
ATOM 831 N N . ASN A 1 117 ? 7.199 -9.899 -8.678 1.00 95.44 117 ASN A N 1
ATOM 832 C CA . ASN A 1 117 ? 5.831 -9.781 -9.194 1.00 95.44 117 ASN A CA 1
ATOM 833 C C . ASN A 1 117 ? 4.885 -9.082 -8.202 1.00 95.44 117 ASN A C 1
ATOM 835 O O . ASN A 1 117 ? 3.669 -9.098 -8.386 1.00 95.44 117 ASN A O 1
ATOM 839 N N . TYR A 1 118 ? 5.425 -8.482 -7.137 1.00 96.75 118 TYR A N 1
ATOM 840 C CA . TYR A 1 118 ? 4.677 -7.767 -6.101 1.00 96.75 118 TYR A CA 1
ATOM 841 C C . TYR A 1 118 ? 3.597 -8.624 -5.408 1.00 96.75 118 TYR A C 1
ATOM 843 O O . TYR A 1 118 ? 2.587 -8.107 -4.944 1.00 96.75 118 TYR A O 1
ATOM 851 N N . HIS A 1 119 ? 3.786 -9.943 -5.287 1.00 98.00 119 HIS A N 1
ATOM 852 C CA . HIS A 1 119 ? 2.861 -10.803 -4.529 1.00 98.00 119 HIS A CA 1
ATOM 853 C C . HIS A 1 119 ? 2.975 -10.656 -3.006 1.00 98.00 119 HIS A C 1
ATOM 855 O O . HIS A 1 119 ? 2.068 -11.033 -2.255 1.00 98.00 119 HIS A O 1
ATOM 861 N N . TRP A 1 120 ? 4.088 -10.100 -2.540 1.00 97.88 120 TRP A N 1
ATOM 862 C CA . TRP A 1 120 ? 4.263 -9.656 -1.169 1.00 97.88 120 TRP A CA 1
ATOM 863 C C . TRP A 1 120 ? 5.107 -8.385 -1.140 1.00 97.88 120 TRP A C 1
ATOM 865 O O . TRP A 1 120 ? 5.970 -8.191 -1.995 1.00 97.88 120 TRP A O 1
ATOM 875 N N . LEU A 1 121 ? 4.851 -7.552 -0.137 1.00 98.12 121 LEU A N 1
ATOM 876 C CA . LEU A 1 121 ? 5.566 -6.318 0.166 1.00 98.12 121 LEU A CA 1
ATOM 877 C C . LEU A 1 121 ? 5.950 -6.333 1.646 1.00 98.12 121 LEU A C 1
ATOM 879 O O . LEU A 1 121 ? 5.190 -6.825 2.481 1.00 98.12 121 LEU A O 1
ATOM 883 N N . MET A 1 122 ? 7.105 -5.787 1.986 1.00 97.62 122 MET A N 1
ATOM 884 C CA . MET A 1 122 ? 7.569 -5.592 3.352 1.00 97.62 122 MET A CA 1
ATOM 885 C C . MET A 1 122 ? 8.028 -4.149 3.504 1.00 97.62 122 MET A C 1
ATOM 887 O O . MET A 1 122 ? 8.727 -3.631 2.637 1.00 97.62 122 MET A O 1
ATOM 891 N N . GLY A 1 123 ? 7.580 -3.474 4.556 1.00 96.94 123 GLY A N 1
ATOM 892 C CA . GLY A 1 123 ? 7.798 -2.042 4.657 1.00 96.94 123 GLY A CA 1
ATOM 893 C C . GLY A 1 123 ? 7.224 -1.394 5.899 1.00 96.94 123 GLY A C 1
ATOM 894 O O . GLY A 1 123 ? 6.649 -2.053 6.765 1.00 96.94 123 GLY A O 1
ATOM 895 N N . ILE A 1 124 ? 7.333 -0.069 5.939 1.00 97.00 124 ILE A N 1
ATOM 896 C CA . ILE A 1 124 ? 6.793 0.762 7.012 1.00 97.00 124 ILE A CA 1
ATOM 897 C C . ILE A 1 124 ? 5.369 1.188 6.667 1.00 97.00 124 ILE A C 1
ATOM 899 O O . ILE A 1 124 ? 5.110 1.778 5.612 1.00 97.00 124 ILE A O 1
ATOM 903 N N . LEU A 1 125 ? 4.448 0.876 7.571 1.00 97.38 125 LEU A N 1
ATOM 904 C CA . LEU A 1 125 ? 3.042 1.228 7.476 1.00 97.38 125 LEU A CA 1
ATOM 905 C C . LEU A 1 125 ? 2.827 2.695 7.871 1.00 97.38 125 LEU A C 1
ATOM 907 O O . LEU A 1 125 ? 3.374 3.160 8.867 1.00 97.38 125 LEU A O 1
ATOM 911 N N . ASP A 1 126 ? 1.988 3.414 7.137 1.00 97.69 126 ASP A N 1
ATOM 912 C CA . ASP A 1 126 ? 1.585 4.789 7.433 1.00 97.69 126 ASP A CA 1
ATOM 913 C C . ASP A 1 126 ? 0.067 4.955 7.248 1.00 97.69 126 ASP A C 1
ATOM 915 O O . ASP A 1 126 ? -0.585 4.146 6.583 1.00 97.69 126 ASP A O 1
ATOM 919 N N . TYR A 1 127 ? -0.517 5.994 7.842 1.00 97.75 127 TYR A N 1
ATOM 920 C CA . TYR A 1 127 ? -1.935 6.311 7.688 1.00 97.75 127 TYR A CA 1
ATOM 921 C C . TYR A 1 127 ? -2.133 7.755 7.229 1.00 97.75 127 TYR A C 1
ATOM 923 O O . TYR A 1 127 ? -1.941 8.717 7.979 1.00 97.75 127 TYR A O 1
ATOM 931 N N . SER A 1 128 ? -2.597 7.910 5.989 1.00 96.81 128 SER A N 1
ATOM 932 C CA . SER A 1 128 ? -2.927 9.211 5.418 1.00 96.81 128 SER A CA 1
ATOM 933 C C . SER A 1 128 ? -4.260 9.699 5.968 1.00 96.81 128 SER A C 1
ATOM 935 O O . SER A 1 128 ? -5.323 9.232 5.563 1.00 96.81 128 SER A O 1
ATOM 937 N N . ARG A 1 129 ? -4.224 10.696 6.859 1.00 96.94 129 ARG A N 1
ATOM 938 C CA . ARG A 1 129 ? -5.451 11.311 7.397 1.00 96.94 129 ARG A CA 1
ATOM 939 C C . ARG A 1 129 ? -6.248 12.096 6.360 1.00 96.94 129 ARG A C 1
ATOM 941 O O . ARG A 1 129 ? -7.460 12.194 6.493 1.00 96.94 129 ARG A O 1
ATOM 948 N N . ILE A 1 130 ? -5.581 12.625 5.334 1.00 96.50 130 ILE A N 1
ATOM 949 C CA . ILE A 1 130 ? -6.231 13.375 4.251 1.00 96.50 130 ILE A CA 1
ATOM 950 C C . ILE A 1 130 ? -7.021 12.424 3.343 1.00 96.50 130 ILE A C 1
ATOM 952 O O . ILE A 1 130 ? -8.132 12.745 2.941 1.00 96.50 130 ILE A O 1
ATOM 956 N N . GLN A 1 131 ? -6.459 11.249 3.035 1.00 94.75 131 GLN A N 1
ATOM 957 C CA . GLN A 1 131 ? -7.102 10.259 2.160 1.00 94.75 131 GLN A CA 1
ATOM 958 C C . GLN A 1 131 ? -7.948 9.233 2.926 1.00 94.75 131 GLN A C 1
ATOM 960 O O . GLN A 1 131 ? -8.708 8.496 2.309 1.00 94.75 131 GLN A O 1
ATOM 965 N N . GLY A 1 132 ? -7.808 9.160 4.253 1.00 96.88 132 GLY A N 1
ATOM 966 C CA . GLY A 1 132 ? -8.443 8.128 5.072 1.00 96.88 132 GLY A CA 1
ATOM 967 C C . GLY A 1 132 ? -7.970 6.719 4.711 1.00 96.88 132 GLY A C 1
ATOM 968 O O . GLY A 1 132 ? -8.773 5.790 4.707 1.00 96.88 132 GLY A O 1
ATOM 969 N N . ALA A 1 133 ? -6.693 6.566 4.350 1.00 97.38 133 ALA A N 1
ATOM 970 C CA . ALA A 1 133 ? -6.170 5.340 3.755 1.00 97.38 133 ALA A CA 1
ATOM 971 C C . ALA A 1 133 ? -4.846 4.898 4.386 1.00 97.38 133 ALA A C 1
ATOM 973 O O . ALA A 1 133 ? -4.004 5.720 4.758 1.00 97.38 133 ALA A O 1
ATOM 974 N N . TRP A 1 134 ? -4.660 3.580 4.459 1.00 98.31 134 TRP A N 1
ATOM 975 C CA . TRP A 1 134 ? -3.401 2.964 4.860 1.00 98.31 134 TRP A CA 1
ATOM 976 C C . TRP A 1 134 ? -2.432 2.938 3.686 1.00 98.31 134 TRP A C 1
ATOM 978 O O . TRP A 1 134 ? -2.783 2.511 2.585 1.00 98.31 134 TRP A O 1
ATOM 988 N N . LEU A 1 135 ? -1.210 3.384 3.935 1.00 98.06 135 LEU A N 1
ATOM 989 C CA . LEU A 1 135 ? -0.126 3.411 2.967 1.00 98.06 135 LEU A CA 1
ATOM 990 C C . LEU A 1 135 ? 0.987 2.480 3.438 1.00 98.06 135 LEU A C 1
ATOM 992 O O . LEU A 1 135 ? 1.236 2.362 4.635 1.00 98.06 135 LEU A O 1
ATOM 996 N N . LEU A 1 136 ? 1.683 1.848 2.501 1.00 98.00 136 LEU A N 1
ATOM 997 C CA . LEU A 1 136 ? 2.882 1.068 2.798 1.00 98.00 136 LEU A CA 1
ATOM 998 C C . LEU A 1 136 ? 4.052 1.615 1.990 1.00 98.00 136 LEU A C 1
ATOM 1000 O O . LEU A 1 136 ? 3.966 1.693 0.764 1.00 98.00 136 LEU A O 1
ATOM 1004 N N . ARG A 1 137 ? 5.141 1.971 2.671 1.00 97.50 137 ARG A N 1
ATOM 1005 C CA . ARG A 1 137 ? 6.442 2.298 2.073 1.00 97.50 137 ARG A CA 1
ATOM 1006 C C . ARG A 1 137 ? 7.300 1.037 2.111 1.00 97.50 137 ARG A C 1
ATOM 1008 O O . ARG A 1 137 ? 7.751 0.665 3.188 1.00 97.50 137 ARG A O 1
ATOM 1015 N N . TYR A 1 138 ? 7.492 0.377 0.972 1.00 97.06 138 TYR A N 1
ATOM 1016 C CA . TYR A 1 138 ? 8.174 -0.928 0.889 1.00 97.06 138 TYR A CA 1
ATOM 1017 C C . TYR A 1 138 ? 9.568 -0.867 0.253 1.00 97.06 138 TYR A C 1
ATOM 1019 O O . TYR A 1 138 ? 10.248 -1.882 0.164 1.00 97.06 138 TYR A O 1
ATOM 1027 N N . VAL A 1 139 ? 9.991 0.329 -0.151 1.00 95.50 139 VAL A N 1
ATOM 1028 C CA . VAL A 1 139 ? 11.317 0.662 -0.683 1.00 95.50 139 VAL A CA 1
ATOM 1029 C C . VAL A 1 139 ? 11.770 1.960 0.006 1.00 95.50 139 VAL A C 1
ATOM 1031 O O . VAL A 1 139 ? 10.912 2.819 0.244 1.00 95.50 139 VAL A O 1
ATOM 1034 N N . PRO A 1 140 ? 13.053 2.123 0.379 1.00 93.19 140 PRO A N 1
ATOM 1035 C CA . PRO A 1 140 ? 13.569 3.362 0.971 1.00 93.19 140 PRO A CA 1
ATOM 1036 C C . PRO A 1 140 ? 13.462 4.561 0.006 1.00 93.19 140 PRO A C 1
ATOM 1038 O O . PRO A 1 140 ? 13.251 4.394 -1.190 1.00 93.19 140 PRO A O 1
ATOM 1041 N N . PHE A 1 141 ? 13.572 5.795 0.509 1.00 88.75 141 PHE A N 1
ATOM 1042 C CA . PHE A 1 141 ? 13.361 7.000 -0.317 1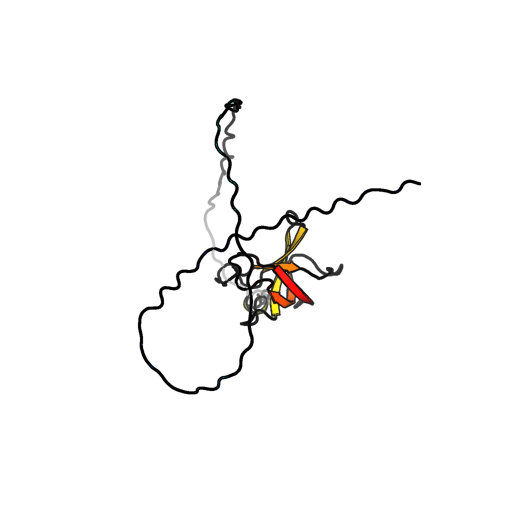.00 88.75 141 PHE A CA 1
ATOM 1043 C C . PHE A 1 141 ? 14.437 7.202 -1.390 1.00 88.75 141 PHE A C 1
ATOM 1045 O O . PHE A 1 141 ? 14.204 7.891 -2.382 1.00 88.75 141 PHE A O 1
ATOM 1052 N N . GLU A 1 142 ? 15.609 6.621 -1.171 1.00 89.69 142 GLU A N 1
ATOM 1053 C CA . GLU A 1 142 ? 16.783 6.714 -2.027 1.00 89.69 142 GLU A CA 1
ATOM 1054 C C . GLU A 1 142 ? 16.725 5.728 -3.204 1.00 89.69 142 GLU A C 1
ATOM 1056 O O . GLU A 1 142 ? 17.444 5.903 -4.189 1.00 89.69 142 GLU A O 1
ATOM 1061 N N . GLU A 1 143 ? 15.881 4.697 -3.116 1.00 90.31 143 GLU A N 1
ATOM 1062 C CA . GLU A 1 143 ? 15.751 3.660 -4.133 1.00 90.31 143 GLU A CA 1
ATOM 1063 C C . GLU A 1 143 ? 14.565 3.944 -5.065 1.00 90.31 143 GLU A C 1
ATOM 1065 O O . GLU A 1 143 ? 13.470 4.328 -4.648 1.00 90.31 143 GLU A O 1
ATOM 1070 N N . ASN A 1 144 ? 14.802 3.765 -6.365 1.00 88.75 144 ASN A N 1
ATOM 1071 C CA . ASN A 1 144 ? 13.816 4.035 -7.399 1.00 88.75 144 ASN A CA 1
ATOM 1072 C C . ASN A 1 144 ? 13.106 2.743 -7.819 1.00 88.75 144 ASN A C 1
ATOM 1074 O O . ASN A 1 144 ? 13.694 1.891 -8.481 1.00 88.75 144 ASN A O 1
ATOM 1078 N N . ASP A 1 145 ? 11.825 2.644 -7.482 1.00 93.06 145 ASP A N 1
ATOM 1079 C CA . ASP A 1 145 ? 10.935 1.545 -7.862 1.00 93.06 145 ASP A CA 1
ATOM 1080 C C . ASP A 1 145 ? 9.892 2.003 -8.908 1.00 93.06 145 ASP A C 1
ATOM 1082 O O . ASP A 1 145 ? 9.540 3.185 -8.973 1.00 93.06 145 ASP A O 1
ATOM 1086 N N . ARG A 1 146 ? 9.368 1.066 -9.720 1.00 92.31 146 ARG A N 1
ATOM 1087 C CA . ARG A 1 146 ? 8.391 1.337 -10.802 1.00 92.31 146 ARG A CA 1
ATOM 1088 C C . ARG A 1 146 ? 7.163 2.109 -10.311 1.00 92.31 146 ARG A C 1
ATOM 1090 O O . ARG A 1 146 ? 6.615 2.913 -11.065 1.00 92.31 146 ARG A O 1
ATOM 1097 N N . TYR A 1 147 ? 6.747 1.881 -9.071 1.00 94.06 147 TYR A N 1
ATOM 1098 C CA . TYR A 1 147 ? 5.589 2.518 -8.451 1.00 94.06 147 TYR A CA 1
ATOM 1099 C C . TYR A 1 147 ? 5.998 3.522 -7.372 1.00 94.06 147 TYR A C 1
ATOM 1101 O O . TYR A 1 147 ? 5.214 3.828 -6.479 1.00 94.06 147 TYR A O 1
ATOM 1109 N N . GLY A 1 148 ? 7.236 4.022 -7.408 1.00 93.25 148 GLY A N 1
ATOM 1110 C CA . GLY A 1 148 ? 7.735 4.998 -6.442 1.00 93.25 148 GLY A CA 1
ATOM 1111 C C . GLY A 1 148 ? 7.817 4.467 -5.008 1.00 93.25 148 GLY A C 1
ATOM 1112 O O . GLY A 1 148 ? 7.802 5.269 -4.066 1.00 93.25 148 GLY A O 1
ATOM 1113 N N . GLY A 1 149 ? 7.853 3.140 -4.822 1.00 95.69 149 GLY A N 1
ATOM 1114 C CA . GLY A 1 149 ? 8.103 2.499 -3.531 1.00 95.69 149 GLY A CA 1
ATOM 1115 C C . GLY A 1 149 ? 6.983 2.636 -2.497 1.00 95.69 149 GLY A C 1
ATOM 1116 O O . GLY A 1 149 ? 7.220 2.412 -1.306 1.00 95.69 149 GLY A O 1
ATOM 1117 N N . CYS A 1 150 ? 5.782 3.062 -2.904 1.00 96.62 150 CYS A N 1
ATOM 1118 C CA . CYS A 1 150 ? 4.640 3.229 -2.009 1.00 96.62 150 CYS A CA 1
ATOM 1119 C C . CYS A 1 150 ? 3.342 2.724 -2.642 1.00 96.62 150 CYS A C 1
ATOM 1121 O O . CYS A 1 150 ? 3.094 2.952 -3.820 1.00 96.62 150 CYS A O 1
ATOM 1123 N N . VAL A 1 151 ? 2.492 2.068 -1.852 1.00 97.94 151 VAL A N 1
ATOM 1124 C CA . VAL A 1 151 ? 1.164 1.598 -2.282 1.00 97.94 151 VAL A CA 1
ATOM 1125 C C . VAL A 1 151 ? 0.081 2.035 -1.309 1.00 97.94 151 VAL A C 1
ATOM 1127 O O . VAL A 1 151 ? 0.347 2.257 -0.124 1.00 97.94 151 VAL A O 1
ATOM 1130 N N . THR A 1 152 ? -1.152 2.104 -1.808 1.00 98.25 152 THR A N 1
ATOM 1131 C CA . THR A 1 152 ? -2.348 2.261 -0.973 1.00 98.25 152 THR A CA 1
ATOM 1132 C C . THR A 1 152 ? -2.923 0.884 -0.670 1.00 98.25 152 THR A C 1
ATOM 1134 O O . THR A 1 152 ? -3.308 0.165 -1.588 1.00 98.25 152 THR A O 1
ATOM 1137 N N . LEU A 1 153 ? -2.996 0.497 0.599 1.00 98.56 153 LEU A N 1
ATOM 1138 C CA . LEU A 1 153 ? -3.530 -0.804 0.995 1.00 98.56 153 LEU A CA 1
ATOM 1139 C C . LEU A 1 153 ? -5.063 -0.777 0.979 1.00 98.56 153 LEU A C 1
ATOM 1141 O O . LEU A 1 153 ? -5.678 0.081 1.617 1.00 98.56 153 LEU A O 1
ATOM 1145 N N . VAL A 1 154 ? -5.683 -1.729 0.281 1.00 98.31 154 VAL A N 1
ATOM 1146 C CA . VAL A 1 154 ? -7.145 -1.818 0.141 1.00 98.31 154 VAL A CA 1
ATOM 1147 C C . VAL A 1 154 ? -7.667 -3.231 0.395 1.00 98.31 154 VAL A C 1
ATOM 1149 O O . VAL A 1 154 ? -6.914 -4.204 0.404 1.00 98.31 154 VAL A O 1
ATOM 1152 N N . GLY A 1 155 ? -8.980 -3.333 0.618 1.00 97.00 155 GLY A N 1
ATOM 1153 C CA . GLY A 1 155 ? -9.688 -4.609 0.727 1.00 97.00 155 GLY A CA 1
ATOM 1154 C C . GLY A 1 155 ? -9.358 -5.429 1.978 1.00 97.00 155 GLY A C 1
ATOM 1155 O O . GLY A 1 155 ? -9.531 -6.643 1.971 1.00 97.00 155 GLY A O 1
ATOM 1156 N N . PHE A 1 156 ? -8.922 -4.768 3.052 1.00 96.81 156 PHE A N 1
ATOM 1157 C CA . PHE A 1 156 ? -8.774 -5.360 4.380 1.00 96.81 156 PHE A CA 1
ATOM 1158 C C . PHE A 1 156 ? -9.393 -4.462 5.450 1.00 96.81 156 PHE A C 1
ATOM 1160 O O . PHE A 1 156 ? -9.594 -3.263 5.249 1.00 96.81 156 PHE A O 1
ATOM 1167 N N . THR A 1 157 ? -9.666 -5.049 6.611 1.00 96.44 157 THR A N 1
ATOM 1168 C CA . THR A 1 157 ? -10.056 -4.312 7.812 1.00 96.44 157 THR A CA 1
ATOM 1169 C C . THR A 1 157 ? -8.851 -4.251 8.750 1.00 96.44 157 THR A C 1
ATOM 1171 O O . THR A 1 157 ? -8.380 -5.305 9.181 1.00 96.44 157 THR A O 1
ATOM 1174 N N . PRO A 1 158 ? -8.316 -3.058 9.059 1.00 93.62 158 PRO A N 1
ATOM 1175 C CA . PRO A 1 158 ? -7.168 -2.933 9.947 1.00 93.62 158 PRO A CA 1
ATOM 1176 C C . PRO A 1 158 ? -7.532 -3.407 11.357 1.00 93.62 158 PRO A C 1
ATOM 1178 O O . PRO A 1 158 ? -8.566 -3.024 11.906 1.00 93.62 158 PRO A O 1
ATOM 1181 N N . SER A 1 159 ? -6.677 -4.232 11.959 1.00 92.06 159 SER A N 1
ATOM 1182 C CA . SER A 1 159 ? -6.806 -4.596 13.369 1.00 92.06 159 SER A CA 1
ATOM 1183 C C . SER A 1 159 ? -6.457 -3.405 14.265 1.00 92.06 159 SER A C 1
ATOM 1185 O O . SER A 1 159 ? -5.679 -2.528 13.892 1.00 92.06 159 SER A O 1
ATOM 1187 N N . THR A 1 160 ? -6.965 -3.400 15.498 1.00 92.88 160 THR A N 1
ATOM 1188 C CA . THR A 1 160 ? -6.639 -2.373 16.508 1.00 92.88 160 THR A CA 1
ATOM 1189 C C . THR A 1 160 ? -5.160 -2.361 16.917 1.00 92.88 160 THR A C 1
ATOM 1191 O O . THR A 1 160 ? -4.695 -1.409 17.542 1.00 92.88 160 THR A O 1
ATOM 1194 N N . SER A 1 161 ? -4.413 -3.411 16.568 1.00 92.00 161 SER A N 1
ATOM 1195 C CA . SER A 1 161 ? -2.975 -3.540 16.808 1.00 92.00 161 SER A CA 1
ATOM 1196 C C . SER A 1 161 ? -2.099 -2.846 15.760 1.00 92.00 161 SER A C 1
ATOM 1198 O O . SER A 1 161 ? -0.937 -2.569 16.066 1.00 92.00 161 SER A O 1
ATOM 1200 N N . LEU A 1 162 ? -2.629 -2.561 14.563 1.00 95.06 162 LEU A N 1
ATOM 1201 C CA . LEU A 1 162 ? -1.884 -1.879 13.505 1.00 95.06 162 LEU A CA 1
ATOM 1202 C C . LEU A 1 162 ? -1.758 -0.388 13.810 1.00 95.06 162 LEU A C 1
ATOM 1204 O O . LEU A 1 162 ? -2.742 0.296 14.102 1.00 95.06 162 LEU A O 1
ATOM 1208 N N . LYS A 1 163 ? -0.532 0.121 13.724 1.00 96.50 163 LYS A N 1
ATOM 1209 C CA . LYS A 1 163 ? -0.196 1.521 13.985 1.00 96.50 163 LYS A CA 1
ATOM 1210 C C . LYS A 1 163 ? 0.749 2.048 12.903 1.00 96.50 163 LYS A C 1
ATOM 1212 O O . LYS A 1 163 ? 1.599 1.293 12.428 1.00 96.50 163 LYS A O 1
ATOM 1217 N N . PRO A 1 164 ? 0.650 3.339 12.539 1.00 96.94 164 PRO A N 1
ATOM 1218 C CA . PRO A 1 164 ? 1.661 3.986 11.710 1.00 96.94 164 PRO A CA 1
ATOM 1219 C C . PRO A 1 164 ? 3.062 3.839 12.322 1.00 96.94 164 PRO A C 1
ATOM 1221 O O . PRO A 1 164 ? 3.215 3.859 13.544 1.00 96.94 164 PRO A O 1
ATOM 1224 N N . GLY A 1 165 ? 4.074 3.689 11.472 1.00 95.81 165 GLY A N 1
ATOM 1225 C CA . GLY A 1 165 ? 5.472 3.472 11.842 1.00 95.81 165 GLY A CA 1
ATOM 1226 C C . GLY A 1 165 ? 5.869 2.005 12.039 1.00 95.81 165 GLY A C 1
ATOM 1227 O O . GLY A 1 165 ? 7.058 1.722 12.164 1.00 95.81 165 GLY A O 1
ATOM 1228 N N . GLN A 1 166 ? 4.920 1.063 12.048 1.00 95.62 166 GLN A N 1
ATOM 1229 C CA . GLN A 1 166 ? 5.236 -0.360 12.190 1.00 95.62 166 GLN A CA 1
ATOM 1230 C C . GLN A 1 166 ? 5.807 -0.952 10.904 1.00 95.62 166 GLN A C 1
ATOM 1232 O O . GLN A 1 166 ? 5.326 -0.664 9.808 1.00 95.62 166 GLN A O 1
ATOM 1237 N N . SER A 1 167 ? 6.785 -1.842 11.062 1.00 96.19 167 SER A N 1
ATOM 1238 C CA . SER A 1 167 ? 7.239 -2.716 9.987 1.00 96.19 167 SER A CA 1
ATOM 1239 C C . SER A 1 167 ? 6.249 -3.867 9.816 1.00 96.19 167 SER A C 1
ATOM 1241 O O . SER A 1 167 ? 5.901 -4.558 10.779 1.00 96.19 167 SER A O 1
ATOM 1243 N N . VAL A 1 168 ? 5.757 -4.061 8.598 1.00 96.88 168 VAL A N 1
ATOM 1244 C CA . VAL A 1 168 ? 4.778 -5.100 8.268 1.00 96.88 168 VAL A CA 1
ATOM 1245 C C . VAL A 1 168 ? 5.174 -5.826 6.992 1.00 96.88 168 VAL A C 1
ATOM 1247 O O . VAL A 1 168 ? 5.771 -5.242 6.090 1.00 96.88 168 VAL A O 1
ATOM 1250 N N . ARG A 1 169 ? 4.777 -7.096 6.887 1.00 97.44 169 ARG A N 1
ATOM 1251 C CA . ARG A 1 169 ? 4.752 -7.850 5.633 1.00 97.44 169 ARG A CA 1
ATOM 1252 C C . ARG A 1 169 ? 3.309 -8.064 5.213 1.00 97.44 169 ARG A C 1
ATOM 1254 O O . ARG A 1 169 ? 2.500 -8.599 5.974 1.00 97.44 169 ARG A O 1
ATOM 1261 N N . VAL A 1 170 ? 3.016 -7.654 3.990 1.00 98.25 170 VAL A N 1
ATOM 1262 C CA . VAL A 1 170 ? 1.706 -7.716 3.353 1.00 98.25 170 VAL A CA 1
ATOM 1263 C C . VAL A 1 170 ? 1.792 -8.682 2.181 1.00 98.25 170 VAL A C 1
ATOM 1265 O O . VAL A 1 170 ? 2.712 -8.604 1.375 1.00 98.25 170 VAL A O 1
ATOM 1268 N N . GLU A 1 171 ? 0.846 -9.603 2.079 1.00 98.56 171 GLU A N 1
ATOM 1269 C CA . GLU A 1 171 ? 0.679 -10.498 0.933 1.00 98.56 171 GLU A CA 1
ATOM 1270 C C . GLU A 1 171 ? -0.572 -10.078 0.167 1.00 98.56 171 GLU A C 1
ATOM 1272 O O . GLU A 1 171 ? -1.587 -9.718 0.775 1.00 98.56 171 GLU A O 1
ATOM 1277 N N . GLY A 1 172 ? -0.515 -10.122 -1.160 1.00 98.25 172 GLY A N 1
ATOM 1278 C CA . GLY A 1 172 ? -1.586 -9.588 -1.990 1.00 98.25 172 GLY A CA 1
ATOM 1279 C C . GLY A 1 172 ? -1.177 -9.405 -3.441 1.00 98.25 172 GLY A C 1
ATOM 1280 O O . GLY A 1 172 ? -0.351 -10.153 -3.962 1.00 98.25 172 GLY A O 1
ATOM 1281 N N . GLU A 1 173 ? -1.794 -8.435 -4.099 1.00 98.12 173 GLU A N 1
ATOM 1282 C CA . GLU A 1 173 ? -1.507 -8.102 -5.491 1.00 98.12 173 GLU A CA 1
ATOM 1283 C C . GLU A 1 173 ? -1.820 -6.641 -5.801 1.00 98.12 173 GLU A C 1
ATOM 1285 O O . GLU A 1 173 ? -2.680 -6.018 -5.175 1.00 98.12 173 GLU A O 1
ATOM 1290 N N . LEU A 1 174 ? -1.119 -6.095 -6.791 1.00 97.56 174 LEU A N 1
ATOM 1291 C CA . LEU A 1 174 ? -1.413 -4.773 -7.325 1.00 97.56 174 LEU A CA 1
ATOM 1292 C C . LEU A 1 174 ? -2.724 -4.797 -8.109 1.00 97.56 174 LEU A C 1
ATOM 1294 O O . LEU A 1 174 ? -2.947 -5.661 -8.957 1.00 97.56 174 LEU A O 1
ATOM 1298 N N . ILE A 1 175 ? -3.566 -3.802 -7.857 1.00 97.00 175 ILE A N 1
ATOM 1299 C CA . ILE A 1 175 ? -4.730 -3.519 -8.686 1.00 97.00 175 ILE A CA 1
ATOM 1300 C C . ILE A 1 175 ? -4.247 -2.675 -9.862 1.00 97.00 175 ILE A C 1
ATOM 1302 O O . ILE A 1 175 ? -3.720 -1.584 -9.658 1.00 97.00 175 ILE A O 1
ATOM 1306 N N . ASP A 1 176 ? -4.456 -3.187 -11.075 1.00 94.88 176 ASP A N 1
ATOM 1307 C CA . ASP A 1 176 ? -4.038 -2.549 -12.329 1.00 94.88 176 ASP A CA 1
ATOM 1308 C C . ASP A 1 176 ? -2.520 -2.241 -12.386 1.00 94.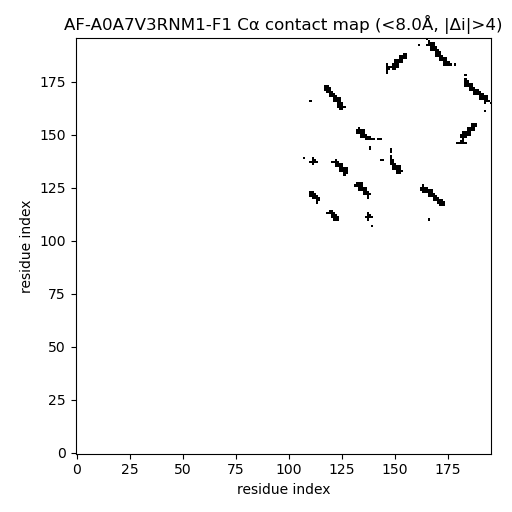88 176 ASP A C 1
ATOM 1310 O O . ASP A 1 176 ? -2.109 -1.079 -12.355 1.00 94.88 176 ASP A O 1
ATOM 1314 N N . PRO A 1 177 ? -1.653 -3.272 -12.466 1.00 92.94 177 PRO A N 1
ATOM 1315 C CA . PRO A 1 177 ? -0.193 -3.100 -12.465 1.00 92.94 177 PRO A CA 1
ATOM 1316 C C . PRO A 1 177 ? 0.351 -2.331 -13.684 1.00 92.94 177 PRO A C 1
ATOM 1318 O O . PRO A 1 177 ? 1.470 -1.824 -13.654 1.00 92.94 177 PRO A O 1
ATOM 1321 N N . GLU A 1 178 ? -0.429 -2.201 -14.759 1.00 93.19 178 GLU A N 1
ATOM 1322 C CA . GLU A 1 178 ? -0.031 -1.414 -15.934 1.00 93.19 178 GLU A CA 1
ATOM 1323 C C . GLU A 1 178 ? -0.320 0.087 -15.778 1.00 93.19 178 GLU A C 1
ATOM 1325 O O . GLU A 1 178 ? 0.101 0.906 -16.605 1.00 93.19 178 GLU A O 1
ATOM 1330 N N . SER A 1 179 ? -0.982 0.470 -14.686 1.00 90.12 179 SER A N 1
ATOM 1331 C CA . SER A 1 179 ? -1.197 1.860 -14.317 1.00 90.12 179 SER A CA 1
ATOM 1332 C C . SER A 1 179 ? 0.124 2.591 -14.066 1.00 90.12 179 SER A C 1
ATOM 1334 O O . SER A 1 179 ? 1.048 2.084 -13.433 1.00 90.12 179 SER A O 1
ATOM 1336 N N . ARG A 1 180 ? 0.201 3.850 -14.513 1.00 88.19 180 ARG A N 1
ATOM 1337 C CA . ARG A 1 180 ? 1.338 4.754 -14.248 1.00 88.19 180 ARG A CA 1
ATOM 1338 C C . ARG A 1 180 ? 1.170 5.564 -12.958 1.00 88.19 180 ARG A C 1
ATOM 1340 O O . ARG A 1 180 ? 1.796 6.610 -12.792 1.00 88.19 180 ARG A O 1
ATOM 1347 N N . GLN A 1 181 ? 0.279 5.137 -12.068 1.00 89.62 181 GLN A N 1
ATOM 1348 C CA . GLN A 1 181 ? 0.069 5.796 -10.784 1.00 89.62 181 GLN A CA 1
ATOM 1349 C C . GLN A 1 181 ? 1.257 5.544 -9.849 1.00 89.62 181 GLN A C 1
ATOM 1351 O O . GLN A 1 181 ? 1.707 4.418 -9.692 1.00 89.62 181 GLN A O 1
ATOM 1356 N N . LEU A 1 182 ? 1.721 6.595 -9.169 1.00 85.69 182 LEU A N 1
ATOM 1357 C CA . LEU A 1 182 ? 2.847 6.532 -8.223 1.00 85.69 182 LEU A CA 1
ATOM 1358 C C . LEU A 1 182 ? 2.491 5.893 -6.869 1.00 85.69 182 LEU A C 1
ATOM 1360 O O . LEU A 1 182 ? 3.335 5.834 -5.986 1.00 85.69 182 LEU A O 1
ATOM 1364 N N . ARG A 1 183 ? 1.219 5.530 -6.656 1.00 93.50 183 ARG A N 1
ATOM 1365 C CA . ARG A 1 183 ? 0.712 4.867 -5.442 1.00 93.50 183 ARG A CA 1
ATOM 1366 C C . ARG A 1 183 ? -0.459 3.956 -5.799 1.00 93.50 183 ARG A C 1
ATOM 1368 O O . ARG A 1 183 ? -1.593 4.254 -5.408 1.00 93.50 183 ARG A O 1
ATOM 1375 N N . PRO A 1 184 ? -0.218 2.902 -6.592 1.00 96.75 184 PRO A N 1
ATOM 1376 C CA . PRO A 1 184 ? -1.285 2.010 -7.006 1.00 96.75 184 PRO A CA 1
ATOM 1377 C C . PRO A 1 184 ? -1.931 1.359 -5.780 1.00 96.75 184 PRO A C 1
ATOM 1379 O O . PRO A 1 184 ? -1.335 1.253 -4.699 1.00 96.75 184 PRO A O 1
ATOM 1382 N N . ALA A 1 185 ? -3.184 0.952 -5.946 1.00 97.94 185 ALA A N 1
ATOM 1383 C CA . ALA A 1 185 ? -3.882 0.213 -4.913 1.00 97.94 185 ALA A CA 1
ATOM 1384 C C . ALA A 1 185 ? -3.331 -1.218 -4.840 1.00 97.94 185 ALA A C 1
ATOM 1386 O O . ALA A 1 185 ? -3.069 -1.852 -5.860 1.00 97.94 185 ALA A O 1
ATOM 1387 N N . PHE A 1 186 ? -3.166 -1.726 -3.626 1.00 98.44 186 PHE A N 1
ATOM 1388 C CA . PHE A 1 186 ? -2.695 -3.074 -3.352 1.00 98.44 186 PHE A CA 1
ATOM 1389 C C . PHE A 1 186 ? -3.783 -3.835 -2.605 1.00 98.44 186 PHE A C 1
ATOM 1391 O O . PHE A 1 186 ? -4.124 -3.493 -1.467 1.00 98.44 186 PHE A O 1
ATOM 1398 N N . GLN A 1 187 ? -4.346 -4.849 -3.255 1.00 98.56 187 GLN A N 1
ATOM 1399 C CA . GLN A 1 187 ? -5.372 -5.705 -2.683 1.00 98.56 187 GLN A CA 1
ATOM 1400 C C . GLN A 1 187 ? -4.730 -6.621 -1.643 1.00 98.56 187 GLN A C 1
ATOM 1402 O O . GLN A 1 187 ? -4.009 -7.565 -1.972 1.00 98.56 187 GLN A O 1
ATOM 1407 N N . VAL A 1 188 ? -4.999 -6.340 -0.372 1.00 98.62 188 VAL A N 1
ATOM 1408 C CA . VAL A 1 188 ? -4.438 -7.097 0.745 1.00 98.62 188 VAL A CA 1
ATOM 1409 C C . VAL A 1 188 ? -5.166 -8.432 0.875 1.00 98.62 188 VAL A C 1
ATOM 1411 O O . VAL A 1 188 ? -6.396 -8.480 0.915 1.00 98.62 188 VAL A O 1
ATOM 1414 N N . ARG A 1 189 ? -4.396 -9.519 0.964 1.00 98.44 189 ARG A N 1
ATOM 1415 C CA . ARG A 1 189 ? -4.875 -10.859 1.339 1.00 98.44 189 ARG A CA 1
ATOM 1416 C C . ARG A 1 189 ? -4.474 -11.220 2.764 1.00 98.44 189 ARG A C 1
ATOM 1418 O O . ARG A 1 189 ? -5.258 -11.827 3.485 1.00 98.44 189 ARG A O 1
ATOM 1425 N N . ASN A 1 190 ? -3.264 -10.844 3.172 1.00 97.88 190 ASN A N 1
ATOM 1426 C CA . ASN A 1 190 ? -2.752 -11.082 4.518 1.00 97.88 190 ASN A CA 1
ATOM 1427 C C . ASN A 1 190 ? -1.819 -9.939 4.936 1.00 97.88 190 ASN A C 1
ATOM 1429 O O . ASN A 1 190 ? -1.108 -9.383 4.100 1.00 97.88 190 ASN A O 1
ATOM 1433 N N . ILE A 1 191 ? -1.806 -9.596 6.221 1.00 97.75 191 ILE A N 1
ATOM 1434 C CA . ILE A 1 191 ? -0.914 -8.591 6.798 1.00 97.75 191 ILE A CA 1
ATOM 1435 C C . ILE A 1 191 ? -0.435 -9.053 8.172 1.00 97.75 191 ILE A C 1
ATOM 1437 O O . ILE A 1 191 ? -1.225 -9.498 9.005 1.00 97.75 191 ILE A O 1
ATOM 1441 N N . ARG A 1 192 ? 0.871 -8.930 8.419 1.00 96.06 192 ARG A N 1
ATOM 1442 C CA . ARG A 1 192 ? 1.488 -9.238 9.714 1.00 96.06 192 ARG A CA 1
ATOM 1443 C C . ARG A 1 192 ? 2.595 -8.253 10.057 1.00 96.06 192 ARG A C 1
ATOM 1445 O O . ARG A 1 192 ? 3.278 -7.762 9.167 1.00 96.06 192 ARG A O 1
ATOM 1452 N N . ILE A 1 193 ? 2.789 -8.007 11.346 1.00 95.69 193 ILE A N 1
ATOM 1453 C CA . ILE A 1 193 ? 3.871 -7.163 11.868 1.00 95.69 193 ILE A CA 1
ATOM 1454 C C . ILE A 1 193 ? 5.180 -7.967 11.846 1.00 95.69 193 ILE A C 1
ATOM 1456 O O . ILE A 1 193 ? 5.179 -9.149 12.197 1.00 95.69 193 ILE A O 1
ATOM 1460 N N . VAL A 1 194 ? 6.275 -7.346 11.402 1.00 92.00 194 VAL A N 1
ATOM 1461 C CA . VAL A 1 194 ? 7.607 -7.963 11.287 1.00 92.00 194 VAL A CA 1
ATOM 1462 C C . VAL A 1 194 ? 8.587 -7.148 12.125 1.00 92.00 194 VAL A C 1
ATOM 1464 O O . VAL A 1 194 ? 9.048 -6.097 11.691 1.00 92.00 194 VAL A O 1
ATOM 1467 N N . GLY A 1 195 ? 8.880 -7.631 13.334 1.00 74.50 195 GLY A N 1
ATOM 1468 C CA . GLY A 1 195 ? 9.738 -6.942 14.301 1.00 74.50 195 GLY A CA 1
ATOM 1469 C C . GLY A 1 195 ? 8.967 -5.919 15.139 1.00 74.50 195 GLY A C 1
ATOM 1470 O O . GLY A 1 195 ? 8.390 -4.968 14.613 1.00 74.50 195 GLY A O 1
ATOM 1471 N N . SER A 1 196 ? 8.948 -6.146 16.450 1.00 53.34 196 SER A N 1
ATOM 1472 C CA . SER A 1 196 ? 8.372 -5.276 17.482 1.00 53.34 196 SER A CA 1
ATOM 1473 C C . SER A 1 196 ? 9.424 -4.955 18.522 1.00 53.34 196 SER A C 1
ATOM 1475 O O . SER A 1 196 ? 10.105 -5.931 18.913 1.00 53.34 196 SER A O 1
#

Secondary structure (DSSP, 8-state):
----------------------------------------------------------------------PPPPP-----------------PPP-PPPP-------GGGT-EE-TTSSEEEEEEEEETTTTEEEEE-S-TTS--TTTTEEEEES-PPPTT--TT-EEEEEEEESSTT---SS-EEEEEEEEE---

Radius of gyration: 33.37 Å; Cα contacts (8 Å, |Δi|>4): 191; chains: 1; bounding box: 96×69×78 Å